Protein 1JC9 (pdb70)

Structure (mmCIF, N/CA/C/O backbone):
data_1JC9
#
_entry.id   1JC9
#
_cell.length_a   108.934
_cell.length_b   108.934
_cell.length_c   64.059
_cell.angle_alpha   90.00
_cell.angle_beta   90.00
_cell.angle_gamma   90.00
#
_symmetry.space_group_name_H-M   'I 4'
#
loop_
_entity.id
_entity.type
_entity.pdbx_description
1 polymer techylectin-5A
2 non-polymer 2-acetamido-2-deoxy-beta-D-glucopyranose
3 non-polymer 'CALCIUM ION'
4 water water
#
loop_
_atom_site.group_PDB
_atom_site.id
_atom_site.type_symbol
_atom_site.label_atom_id
_atom_site.label_alt_id
_atom_site.label_comp_id
_atom_site.label_asym_id
_atom_site.label_entity_id
_atom_site.label_seq_id
_atom_site.pdbx_PDB_ins_code
_atom_site.Cartn_x
_atom_site.Cartn_y
_atom_site.Cartn_z
_atom_site.occupancy
_atom_site.B_iso_or_equiv
_atom_site.auth_seq_id
_atom_site.auth_comp_id
_atom_site.auth_asym_id
_atom_site.auth_atom_id
_atom_site.pdbx_PDB_model_num
ATOM 1 N N . ASP A 1 45 ? -13.509 2.187 0.197 1.00 41.21 45 ASP A N 1
ATOM 2 C CA . ASP A 1 45 ? -13.081 1.299 1.268 1.00 39.07 45 ASP A CA 1
ATOM 3 C C . ASP A 1 45 ? -13.531 -0.147 1.007 1.00 34.71 45 ASP A C 1
ATOM 4 O O . ASP A 1 45 ? -12.712 -1.064 1.036 1.00 35.43 45 ASP A O 1
ATOM 9 N N . PRO A 1 46 ? -14.833 -0.373 0.747 1.00 30.59 46 PRO A N 1
ATOM 10 C CA . PRO A 1 46 ? -15.287 -1.749 0.489 1.00 26.55 46 PRO A CA 1
ATOM 11 C C . PRO A 1 46 ? -14.776 -2.278 -0.856 1.00 23.38 46 PRO A C 1
ATOM 12 O O . PRO A 1 46 ? -14.948 -1.628 -1.888 1.00 22.28 46 PRO A O 1
ATOM 16 N N . THR A 1 47 ? -14.153 -3.459 -0.836 1.00 21.30 47 THR A N 1
ATOM 17 C CA . THR A 1 47 ? -13.586 -4.066 -2.041 1.00 19.51 47 THR A CA 1
ATOM 18 C C . THR A 1 47 ? -14.530 -4.988 -2.814 1.00 20.41 47 THR A C 1
ATOM 19 O O . THR A 1 47 ? -14.234 -5.373 -3.953 1.00 19.81 47 THR A O 1
ATOM 23 N N . ASP A 1 48 ? -15.648 -5.352 -2.192 1.00 17.98 48 ASP A N 1
ATOM 24 C CA . ASP A 1 48 ? -16.641 -6.219 -2.823 1.00 18.79 48 ASP A CA 1
ATOM 25 C C . ASP A 1 48 ? -17.919 -6.219 -1.992 1.00 19.08 48 ASP A C 1
ATOM 26 O O . ASP A 1 48 ? -18.028 -5.486 -1.015 1.00 19.19 48 ASP A O 1
ATOM 31 N N . CYS A 1 49 ? -18.886 -7.048 -2.369 1.00 19.81 49 CYS A N 1
ATOM 32 C CA . CYS A 1 49 ? -20.142 -7.104 -1.636 1.00 19.32 49 CYS A CA 1
ATOM 33 C C . CYS A 1 49 ? -20.051 -7.702 -0.228 1.00 20.41 49 CYS A C 1
ATOM 34 O O . CYS A 1 49 ? -20.897 -7.412 0.616 1.00 21.31 49 CYS A O 1
ATOM 37 N N . ALA A 1 50 ? -19.053 -8.544 0.029 1.00 19.61 50 ALA A N 1
ATOM 38 C CA . ALA A 1 50 ? -18.901 -9.119 1.365 1.00 21.04 50 ALA A CA 1
ATOM 39 C C . ALA A 1 50 ? -18.547 -7.980 2.321 1.00 23.33 50 ALA A C 1
ATOM 40 O O . ALA A 1 50 ? -19.050 -7.924 3.445 1.00 23.77 50 ALA A O 1
ATOM 42 N N . ASP A 1 51 ? -17.677 -7.074 1.866 1.00 22.63 51 ASP A N 1
ATOM 43 C CA . ASP A 1 51 ? -17.280 -5.922 2.668 1.00 24.06 51 ASP A CA 1
ATOM 44 C C . ASP A 1 51 ? -18.493 -5.030 2.908 1.00 25.53 51 ASP A C 1
ATOM 45 O O . ASP A 1 51 ? -18.696 -4.521 4.013 1.00 25.83 51 ASP A O 1
ATOM 50 N N . ILE A 1 52 ? -19.291 -4.835 1.863 1.00 25.72 52 ILE A N 1
ATOM 51 C CA . ILE A 1 52 ? -20.492 -4.007 1.960 1.00 27.76 52 ILE A CA 1
ATOM 52 C C . ILE A 1 52 ? -21.414 -4.556 3.046 1.00 28.80 52 ILE A C 1
ATOM 53 O O . ILE A 1 52 ? -21.997 -3.796 3.822 1.00 28.08 52 ILE A O 1
ATOM 58 N N . LEU A 1 53 ? -21.538 -5.881 3.100 1.00 30.42 53 LEU A N 1
ATOM 59 C CA . LEU A 1 53 ? -22.395 -6.527 4.089 1.00 31.79 53 LE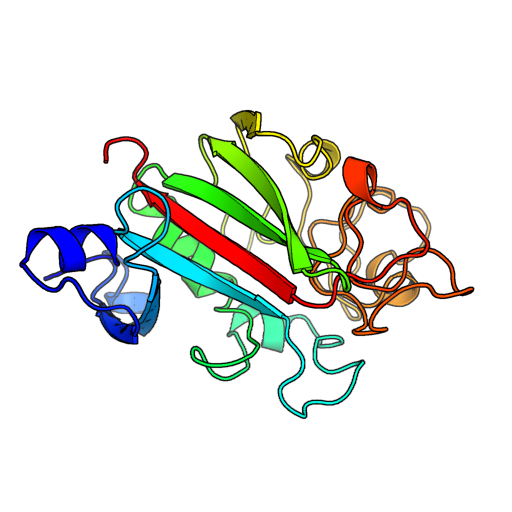U A CA 1
ATOM 60 C C . LEU A 1 53 ? -21.858 -6.300 5.494 1.00 32.93 53 LEU A C 1
ATOM 61 O O . LEU A 1 53 ? -22.613 -5.984 6.413 1.00 32.49 53 LEU A O 1
ATOM 66 N N . LEU A 1 54 ? -20.551 -6.469 5.659 1.00 33.42 54 LEU A N 1
ATOM 67 C CA . LEU A 1 54 ? -19.930 -6.285 6.960 1.00 35.63 54 LEU A CA 1
ATOM 68 C C . LEU A 1 54 ? -20.021 -4.840 7.443 1.00 36.86 54 LEU A C 1
ATOM 69 O O . LEU A 1 54 ? -19.869 -4.573 8.635 1.00 37.85 54 LEU A O 1
ATOM 74 N N . ASN A 1 55 ? -20.266 -3.909 6.525 1.00 37.09 55 ASN A N 1
ATOM 75 C CA . ASN A 1 55 ? -20.388 -2.504 6.898 1.00 38.27 55 ASN A CA 1
ATOM 76 C C . ASN A 1 55 ? -21.822 -2.153 7.278 1.00 38.80 55 ASN A C 1
ATOM 77 O O . ASN A 1 55 ? -22.147 -0.984 7.468 1.00 40.27 55 ASN A O 1
ATOM 82 N N . GLY A 1 56 ? -22.684 -3.160 7.365 1.00 39.07 56 GLY A N 1
ATOM 83 C CA . GLY A 1 56 ? -24.058 -2.905 7.759 1.00 39.15 56 GLY A CA 1
ATOM 84 C C . GLY A 1 56 ? -25.153 -2.877 6.710 1.00 39.59 56 GLY A C 1
ATOM 85 O O . GLY A 1 56 ? -26.329 -2.927 7.066 1.00 40.62 56 GLY A O 1
ATOM 86 N N . TYR A 1 57 ? -24.806 -2.793 5.431 1.00 39.63 57 TYR A N 1
ATOM 87 C CA . TYR A 1 57 ? -25.836 -2.763 4.394 1.00 39.68 57 TYR A CA 1
ATOM 88 C C . TYR A 1 57 ? -26.356 -4.168 4.130 1.00 39.13 57 TYR A C 1
ATOM 89 O O . TYR A 1 57 ? -25.626 -5.028 3.641 1.00 40.61 57 TYR A O 1
ATOM 98 N N . ARG A 1 58 ? -27.628 -4.387 4.453 1.00 38.94 58 ARG A N 1
ATOM 99 C CA . ARG A 1 58 ? -28.259 -5.696 4.311 1.00 37.82 58 ARG A CA 1
ATOM 100 C C . ARG A 1 58 ? -29.185 -5.885 3.113 1.00 35.80 58 ARG A C 1
ATOM 101 O O . ARG A 1 58 ? -29.660 -6.995 2.878 1.00 36.71 58 ARG A O 1
ATOM 109 N N . SER A 1 59 ? -29.458 -4.831 2.354 1.00 33.30 59 SER A N 1
ATOM 110 C CA . SER A 1 59 ? -30.357 -4.987 1.218 1.00 32.91 59 SER A CA 1
ATOM 111 C C . SER A 1 59 ? -29.653 -5.204 -0.117 1.00 32.16 59 SER A C 1
ATOM 112 O O . SER A 1 59 ? -28.600 -4.617 -0.396 1.00 30.80 59 SER A O 1
ATOM 115 N N . SER A 1 60 ? -30.245 -6.064 -0.938 1.00 29.26 60 SER A N 1
ATOM 116 C CA . SER A 1 60 ? -29.696 -6.370 -2.248 1.00 28.55 60 SER A CA 1
ATOM 117 C C . SER A 1 60 ? -29.845 -5.162 -3.158 1.00 27.86 60 SER A C 1
ATOM 118 O O . SER A 1 60 ? -30.777 -4.375 -3.005 1.00 27.80 60 SER A O 1
ATOM 121 N N . GLY A 1 61 ? -28.921 -5.014 -4.101 1.00 25.71 61 GLY A N 1
ATOM 122 C CA . GLY A 1 61 ? -28.990 -3.890 -5.016 1.00 24.69 61 GLY A CA 1
ATOM 123 C C . GLY A 1 61 ? -27.629 -3.438 -5.506 1.00 24.10 61 GLY A C 1
ATOM 124 O O . GLY A 1 61 ? -26.618 -4.093 -5.249 1.00 23.01 61 GLY A O 1
ATOM 125 N N . GLY A 1 62 ? -27.604 -2.311 -6.212 1.00 22.75 62 GLY A N 1
ATOM 126 C CA . GLY A 1 62 ? -26.355 -1.793 -6.733 1.00 22.78 62 GLY A CA 1
ATOM 127 C C . GLY A 1 62 ? -25.578 -0.985 -5.717 1.00 22.70 62 GLY A C 1
ATOM 128 O O . GLY A 1 62 ? -26.144 -0.156 -5.000 1.00 23.08 62 GLY A O 1
ATOM 129 N N . TYR A 1 63 ? -24.274 -1.236 -5.650 1.00 22.02 63 TYR A N 1
ATOM 130 C CA . TYR A 1 63 ? -23.383 -0.534 -4.731 1.00 20.75 63 TYR A CA 1
ATOM 131 C C . TYR A 1 63 ? -22.090 -0.223 -5.460 1.00 21.83 63 TYR A C 1
ATOM 132 O O . TYR A 1 63 ? -21.703 -0.938 -6.388 1.00 21.06 63 TYR A O 1
ATOM 141 N N . ARG A 1 64 ? -21.418 0.837 -5.029 1.00 20.95 64 ARG A N 1
ATOM 142 C CA . ARG A 1 64 ? -20.149 1.225 -5.621 1.00 19.27 64 ARG A CA 1
ATOM 143 C C . ARG A 1 64 ? -19.068 0.581 -4.762 1.00 19.14 64 ARG A C 1
ATOM 144 O O . ARG A 1 64 ? -19.115 0.655 -3.534 1.00 17.50 64 ARG A O 1
ATOM 152 N N . ILE A 1 65 ? -18.108 -0.075 -5.399 1.00 18.55 65 ILE A N 1
ATOM 153 C CA . ILE A 1 65 ? -17.034 -0.711 -4.652 1.00 19.11 65 ILE A CA 1
ATOM 154 C C . ILE A 1 65 ? -15.669 -0.232 -5.130 1.00 19.51 65 ILE A C 1
ATOM 155 O O . ILE A 1 65 ? -15.535 0.296 -6.235 1.00 19.59 65 ILE A O 1
ATOM 160 N N . TRP A 1 66 ? -14.666 -0.423 -4.279 1.00 20.13 66 TRP A N 1
ATOM 161 C CA . TRP A 1 66 ? -13.291 -0.043 -4.575 1.00 21.59 66 TRP A CA 1
ATOM 162 C C . TRP A 1 66 ? -12.417 -1.294 -4.621 1.00 21.64 66 TRP A C 1
ATOM 163 O O . TRP A 1 66 ? -11.805 -1.667 -3.619 1.00 23.57 66 TRP A O 1
ATOM 174 N N . PRO A 1 67 ? -12.359 -1.978 -5.770 1.00 20.77 67 PRO A N 1
ATOM 175 C CA . PRO A 1 67 ? -11.500 -3.163 -5.766 1.00 21.44 67 PRO A CA 1
ATOM 176 C C . PRO A 1 67 ? -10.057 -2.719 -5.514 1.00 22.97 67 PRO A C 1
ATOM 177 O O . PRO A 1 67 ? -9.711 -1.555 -5.746 1.00 21.47 67 PRO A O 1
ATOM 181 N N . LYS A 1 68 ? -9.216 -3.628 -5.031 1.00 23.25 68 LYS A N 1
ATOM 182 C CA . LYS A 1 68 ? -7.836 -3.260 -4.762 1.00 25.23 68 LYS A CA 1
ATOM 183 C C . LYS A 1 68 ? -7.125 -2.740 -6.003 1.00 25.07 68 LYS A C 1
ATOM 184 O O . LYS A 1 68 ? -6.184 -1.960 -5.894 1.00 25.37 68 LYS A O 1
ATOM 190 N N . SER A 1 69 ? -7.584 -3.158 -7.179 1.00 24.41 69 SER A N 1
ATOM 191 C CA . SER A 1 69 ? -6.989 -2.712 -8.439 1.00 25.97 69 SER A CA 1
ATOM 192 C C . SER A 1 69 ? -7.743 -1.525 -9.036 1.00 24.67 69 SER A C 1
ATOM 193 O O . SER A 1 69 ? -7.711 -1.324 -10.252 1.00 23.64 69 SER A O 1
ATOM 196 N N . TRP A 1 70 ? -8.416 -0.738 -8.201 1.00 24.92 70 TRP A N 1
ATOM 197 C CA . TRP A 1 70 ? -9.182 0.396 -8.716 1.00 26.75 70 TRP A CA 1
ATOM 198 C C . TRP A 1 70 ? -8.352 1.366 -9.554 1.00 28.74 70 TRP A C 1
ATOM 199 O O . TRP A 1 70 ? -8.880 2.014 -10.455 1.00 28.90 70 TRP A O 1
ATOM 210 N N . MET A 1 71 ? -7.058 1.468 -9.271 1.00 29.32 71 MET A N 1
ATOM 211 C CA . MET A 1 71 ? -6.217 2.379 -10.034 1.00 31.81 71 MET A CA 1
ATOM 212 C C . MET A 1 71 ? -6.242 2.087 -11.527 1.00 31.37 71 MET A C 1
ATOM 213 O O . MET A 1 71 ? -6.043 2.988 -12.337 1.00 33.11 71 MET A O 1
ATOM 218 N N . THR A 1 72 ? -6.500 0.836 -11.897 1.00 30.76 72 THR A N 1
ATOM 219 C CA . THR A 1 72 ? -6.554 0.483 -13.308 1.00 30.41 72 THR A CA 1
ATOM 220 C C . THR A 1 72 ? -7.983 0.332 -13.827 1.00 29.48 72 THR A C 1
ATOM 221 O O . THR A 1 72 ? -8.360 1.013 -14.784 1.00 31.25 72 THR A O 1
ATOM 225 N N . VAL A 1 73 ? -8.784 -0.540 -13.211 1.00 26.87 73 VAL A N 1
ATOM 226 C CA . VAL A 1 73 ? -10.162 -0.720 -13.668 1.00 25.19 73 VAL A CA 1
ATOM 227 C C . VAL A 1 73 ? -11.112 0.348 -13.136 1.00 24.17 73 VAL A C 1
ATOM 228 O O . VAL A 1 73 ? -12.188 0.549 -13.693 1.00 24.75 73 VAL A O 1
ATOM 232 N N . GLY A 1 74 ? -10.713 1.027 -12.063 1.00 23.48 74 GLY A N 1
ATOM 233 C CA . GLY A 1 74 ? -11.548 2.062 -11.474 1.00 20.69 74 GLY A CA 1
ATOM 234 C C . GLY A 1 74 ? -12.547 1.491 -10.486 1.00 21.59 74 GLY A C 1
ATOM 235 O O . GLY A 1 74 ? -12.577 0.280 -10.247 1.00 21.01 74 GLY A O 1
ATOM 236 N N . THR A 1 75 ? -13.358 2.354 -9.886 1.00 19.28 75 THR A N 1
ATOM 237 C CA . THR A 1 75 ? -14.369 1.878 -8.957 1.00 20.44 75 THR A CA 1
ATOM 238 C C . THR A 1 75 ? -15.476 1.324 -9.844 1.00 20.53 75 THR A C 1
ATOM 239 O O . THR A 1 75 ? -15.566 1.676 -11.022 1.00 21.16 75 THR A O 1
ATOM 243 N N . LEU A 1 76 ? -16.318 0.463 -9.294 1.00 20.85 76 LEU A N 1
ATOM 244 C CA . LEU A 1 76 ? -17.369 -0.151 -10.094 1.00 22.33 76 LEU A CA 1
ATOM 245 C C . LEU A 1 76 ? -18.680 -0.228 -9.354 1.00 22.10 76 LEU A C 1
ATOM 246 O O . LEU A 1 76 ? -18.704 -0.302 -8.123 1.00 19.38 76 LEU A O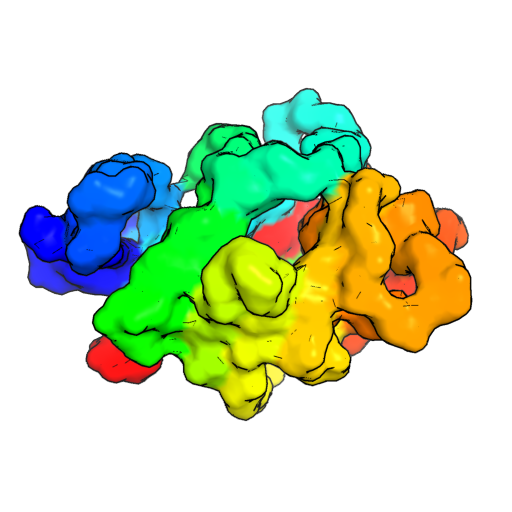 1
ATOM 251 N N . ASN A 1 77 ? -19.766 -0.229 -10.120 1.00 21.94 77 ASN A N 1
ATOM 252 C CA . ASN A 1 77 ? -21.092 -0.405 -9.556 1.00 23.24 77 ASN A CA 1
ATOM 253 C C . ASN A 1 77 ? -21.371 -1.881 -9.789 1.00 22.52 77 ASN A C 1
ATOM 254 O O . ASN A 1 77 ? -21.350 -2.353 -10.928 1.00 23.37 77 ASN A O 1
ATOM 259 N N . VAL A 1 78 ? -21.608 -2.620 -8.716 1.00 21.20 78 VAL A N 1
ATOM 260 C CA . VAL A 1 78 ? -21.890 -4.037 -8.846 1.00 20.46 78 VAL A CA 1
ATOM 261 C C . VAL A 1 78 ? -23.205 -4.362 -8.162 1.00 21.79 78 VAL A C 1
ATOM 262 O O . VAL A 1 78 ? -23.678 -3.606 -7.309 1.00 21.17 78 VAL A O 1
ATOM 266 N N . TYR A 1 79 ? -23.806 -5.481 -8.542 1.00 21.27 79 TYR A N 1
ATOM 267 C CA . TYR A 1 79 ? -25.041 -5.881 -7.903 1.00 20.63 79 TYR A CA 1
ATOM 268 C C . TYR A 1 79 ? -24.692 -6.847 -6.789 1.00 19.78 79 TYR A C 1
ATOM 269 O O . TYR A 1 79 ? -23.988 -7.837 -7.001 1.00 19.19 79 TYR A O 1
ATOM 278 N N . CYS A 1 80 ? -25.177 -6.543 -5.593 1.00 18.93 80 CYS A N 1
ATOM 279 C CA . CYS A 1 80 ? -24.923 -7.380 -4.436 1.00 19.01 80 CYS A CA 1
ATOM 280 C C . CYS A 1 80 ? -26.159 -8.188 -4.052 1.00 19.48 80 CYS A C 1
ATOM 281 O O . CYS A 1 80 ? -27.232 -7.631 -3.836 1.00 19.74 80 CYS A O 1
ATOM 284 N N . ASP A 1 81 ? -26.003 -9.504 -3.990 1.00 19.42 81 ASP A N 1
ATOM 285 C CA . ASP A 1 81 ? -27.086 -10.385 -3.576 1.00 20.42 81 ASP A CA 1
ATOM 286 C C . ASP A 1 81 ? -26.839 -10.559 -2.079 1.00 21.03 81 ASP A C 1
ATOM 287 O O . ASP A 1 81 ? -25.892 -11.238 -1.678 1.00 20.07 81 ASP A O 1
ATOM 292 N N . MET A 1 82 ? -27.673 -9.929 -1.256 1.00 22.19 82 MET A N 1
ATOM 293 C CA . MET A 1 82 ? -27.512 -10.010 0.192 1.00 24.07 82 MET A CA 1
ATOM 294 C C . MET A 1 82 ? -28.471 -11.001 0.842 1.00 25.79 82 MET A C 1
ATOM 295 O O . MET A 1 82 ? -28.574 -11.055 2.067 1.00 26.10 82 MET A O 1
ATOM 300 N N . GLU A 1 83 ? -29.154 -11.798 0.030 1.00 26.58 83 GLU A N 1
ATOM 301 C CA . GLU A 1 83 ? -30.121 -12.747 0.564 1.00 28.79 83 GLU A CA 1
ATOM 302 C C . GLU A 1 83 ? -29.701 -14.213 0.542 1.00 28.26 83 GLU A C 1
ATOM 303 O O . GLU A 1 83 ? -29.877 -14.927 1.525 1.00 29.27 83 GLU A O 1
ATOM 309 N N . THR A 1 84 ? -29.137 -14.662 -0.568 1.00 27.14 84 THR A N 1
ATOM 310 C CA . THR A 1 84 ? -28.730 -16.055 -0.691 1.00 25.28 84 THR A CA 1
ATOM 311 C C . THR A 1 84 ? -27.693 -16.509 0.332 1.00 25.97 84 THR A C 1
ATOM 312 O O . THR A 1 84 ? -26.610 -15.935 0.435 1.00 26.33 84 THR A O 1
ATOM 316 N N . ASP A 1 85 ? -28.042 -17.543 1.090 1.00 24.18 85 ASP A N 1
ATOM 317 C CA . ASP A 1 85 ? -27.154 -18.129 2.088 1.00 24.39 85 ASP A CA 1
ATOM 318 C C . ASP A 1 85 ? -26.290 -17.135 2.873 1.00 24.87 85 ASP A C 1
ATOM 319 O O . ASP A 1 85 ? -25.073 -17.282 2.964 1.00 24.11 85 ASP A O 1
ATOM 324 N N . GLY A 1 86 ? -26.925 -16.118 3.441 1.00 25.88 86 GLY A N 1
ATOM 325 C CA . GLY A 1 86 ? -26.184 -15.152 4.233 1.00 26.91 86 GLY A CA 1
ATOM 326 C C . GLY A 1 86 ? -25.815 -13.857 3.538 1.00 27.42 86 GLY A C 1
ATOM 327 O O . GLY A 1 86 ? -25.465 -12.884 4.200 1.00 28.91 86 GLY A O 1
ATOM 328 N N . GLY A 1 87 ? -25.875 -13.844 2.210 1.00 25.97 87 GLY A N 1
ATOM 329 C CA . GLY A 1 87 ? -25.549 -12.639 1.469 1.00 24.91 87 GLY A CA 1
ATOM 330 C C . GLY A 1 87 ? -24.063 -12.401 1.270 1.00 23.54 87 GLY A C 1
ATOM 331 O O . GLY A 1 87 ? -23.235 -13.281 1.514 1.00 22.19 87 GLY A O 1
ATOM 332 N N . GLY A 1 88 ? -23.731 -11.200 0.807 1.00 23.79 88 GLY A N 1
ATOM 333 C CA . GLY A 1 88 ? -22.341 -10.848 0.580 1.00 22.12 88 GLY A CA 1
ATOM 334 C C . GLY A 1 88 ? -21.821 -11.298 -0.770 1.00 21.70 88 GLY A C 1
ATOM 335 O O . GLY A 1 88 ? -20.609 -11.275 -1.007 1.00 20.49 88 GLY A O 1
ATOM 336 N N . TRP A 1 89 ? -22.729 -11.698 -1.659 1.00 19.47 89 TRP A N 1
ATOM 337 C CA . TRP A 1 89 ? -22.343 -12.165 -2.990 1.00 17.86 89 TRP A CA 1
ATOM 338 C C . TRP A 1 89 ? -22.265 -11.038 -4.007 1.00 17.21 89 TRP A C 1
ATOM 339 O O . TRP A 1 89 ? -23.164 -10.199 -4.086 1.00 18.74 89 TRP A O 1
ATOM 350 N N . THR A 1 90 ? -21.188 -11.015 -4.785 1.00 17.58 90 THR A N 1
ATOM 351 C CA . THR A 1 90 ? -21.037 -10.005 -5.826 1.00 16.86 90 THR A CA 1
ATOM 352 C C . THR A 1 90 ? -21.454 -10.724 -7.099 1.00 16.70 90 THR A C 1
ATOM 353 O O . THR A 1 90 ? -20.838 -11.715 -7.485 1.00 17.42 90 THR A O 1
ATOM 357 N N . VAL A 1 91 ? -22.509 -10.243 -7.743 1.00 16.77 91 VAL A N 1
ATOM 358 C CA . VAL A 1 91 ? -22.996 -10.892 -8.952 1.00 18.22 91 VAL A CA 1
ATOM 359 C C . VAL A 1 91 ? -22.168 -10.469 -10.156 1.00 17.59 91 VAL A C 1
ATOM 360 O O . VAL A 1 91 ? -21.926 -9.279 -10.358 1.00 17.49 91 VAL A O 1
ATOM 364 N N . ILE A 1 92 ? -21.726 -11.444 -10.950 1.00 16.64 92 ILE A N 1
ATOM 365 C CA . ILE A 1 92 ? -20.917 -11.139 -12.122 1.00 16.92 92 ILE A CA 1
ATOM 366 C C . ILE A 1 92 ? -21.614 -11.453 -13.441 1.00 17.06 92 ILE A C 1
ATOM 367 O O . ILE A 1 92 ? -21.120 -11.078 -14.503 1.00 16.60 92 ILE A O 1
ATOM 372 N N . GLN A 1 93 ? -22.756 -12.135 -13.378 1.00 16.47 93 GLN A N 1
ATOM 373 C CA . GLN A 1 93 ? -23.513 -12.479 -14.584 1.00 17.29 93 GLN A CA 1
ATOM 374 C C . GLN A 1 93 ? -24.954 -12.823 -14.239 1.00 17.66 93 GLN A C 1
ATOM 375 O O . GLN A 1 93 ? -25.227 -13.372 -13.173 1.00 17.80 93 GLN A O 1
ATOM 381 N N . ARG A 1 94 ? -25.874 -12.488 -15.139 1.00 18.04 94 ARG A N 1
ATOM 382 C CA . ARG A 1 94 ? -27.284 -12.807 -14.947 1.00 19.44 94 ARG A CA 1
ATOM 383 C C . ARG A 1 94 ? -28.022 -12.897 -16.277 1.00 19.69 94 ARG A C 1
ATOM 384 O O . ARG A 1 94 ? -27.781 -12.106 -17.185 1.00 19.18 94 ARG A O 1
ATOM 392 N N . ARG A 1 95 ? -28.913 -13.881 -16.380 1.00 20.97 95 ARG A N 1
ATOM 393 C CA . ARG A 1 95 ? -29.745 -14.079 -17.563 1.00 21.98 95 ARG A CA 1
ATOM 394 C C . ARG A 1 95 ? -31.185 -14.107 -17.054 1.00 22.29 95 ARG A C 1
ATOM 395 O O . ARG A 1 95 ? -31.467 -14.669 -15.995 1.00 21.77 95 ARG A O 1
ATOM 403 N N . GLY A 1 96 ? -32.085 -13.484 -17.801 1.00 25.35 96 GLY A N 1
ATOM 404 C CA . GLY A 1 96 ? -33.484 -13.454 -17.418 1.00 28.32 96 GLY A CA 1
ATOM 405 C C . GLY A 1 96 ? -34.285 -12.922 -18.585 1.00 30.08 96 GLY A C 1
ATOM 406 O O . GLY A 1 96 ? -33.709 -12.575 -19.614 1.00 30.68 96 GLY A O 1
ATOM 407 N N . ASN A 1 97 ? -35.604 -12.866 -18.447 1.00 33.13 97 ASN A N 1
ATOM 408 C CA . ASN A 1 97 ? -36.446 -12.349 -19.520 1.00 35.27 97 ASN A CA 1
ATOM 409 C C . ASN A 1 97 ? -36.657 -10.865 -19.238 1.00 34.85 97 ASN A C 1
ATOM 410 O O . ASN A 1 97 ? -37.644 -10.484 -18.614 1.00 35.36 97 ASN A O 1
ATOM 415 N N . TYR A 1 98 ? -35.728 -10.032 -19.699 1.00 34.91 98 TYR A N 1
ATOM 416 C CA . TYR A 1 98 ? -35.803 -8.597 -19.450 1.00 34.25 98 TYR A CA 1
ATOM 417 C C . TYR A 1 98 ? -36.074 -7.736 -20.675 1.00 34.75 98 TYR A C 1
ATOM 418 O O . TYR A 1 98 ? -35.996 -6.513 -20.598 1.00 36.92 98 TYR A O 1
ATOM 427 N N . GLY A 1 99 ? -36.380 -8.362 -21.805 1.00 35.08 99 GLY A N 1
ATOM 428 C CA . GLY A 1 99 ? -36.671 -7.589 -22.998 1.00 35.01 99 GLY A CA 1
ATOM 429 C C . GLY A 1 99 ? -35.584 -7.528 -24.053 1.00 36.18 99 GLY A C 1
ATOM 430 O O . GLY A 1 99 ? -35.821 -7.026 -25.151 1.00 37.74 99 GLY A O 1
ATOM 431 N N . ASN A 1 100 ? -34.390 -8.021 -23.741 1.00 35.28 100 ASN A N 1
ATOM 432 C CA . ASN A 1 100 ? -33.310 -7.997 -24.721 1.00 34.16 100 ASN A CA 1
ATOM 433 C C . ASN A 1 100 ? -33.468 -9.157 -25.699 1.00 33.19 100 ASN A C 1
ATOM 434 O O . ASN A 1 100 ? -34.113 -10.155 -25.387 1.00 32.51 100 ASN A O 1
ATOM 439 N N . PRO A 1 101 ? -32.894 -9.032 -26.906 1.00 33.21 101 PRO A N 1
ATOM 440 C CA . PRO A 1 101 ? -32.974 -10.080 -27.930 1.00 31.97 101 PRO A CA 1
ATOM 441 C C . PRO A 1 101 ? -32.387 -11.395 -27.414 1.00 32.04 101 PRO A C 1
ATOM 442 O O . PRO A 1 101 ? -31.511 -11.389 -26.548 1.00 31.45 101 PRO A O 1
ATOM 446 N N . SER A 1 102 ? -32.858 -12.514 -27.957 1.00 31.07 102 SER A N 1
ATOM 447 C CA . SER A 1 102 ? -32.376 -13.826 -27.539 1.00 30.99 102 SER A CA 1
ATOM 448 C C . SER A 1 102 ? -30.889 -14.022 -27.829 1.00 28.91 102 SER A C 1
ATOM 449 O O . SER A 1 102 ? -30.248 -14.891 -27.238 1.00 27.87 102 SER A O 1
ATOM 452 N N . ASP A 1 103 ? -30.347 -13.216 -28.739 1.00 28.16 103 ASP A N 1
ATOM 453 C CA . ASP A 1 103 ? -28.936 -13.305 -29.108 1.00 28.28 103 ASP A CA 1
ATOM 454 C C . ASP A 1 103 ? -28.136 -12.128 -28.541 1.00 27.03 103 ASP A C 1
ATOM 455 O O . ASP A 1 103 ? -27.099 -11.744 -29.080 1.00 26.07 103 ASP A O 1
ATOM 460 N N . TYR A 1 104 ? -28.624 -11.576 -27.436 1.00 26.29 104 TYR A N 1
ATOM 461 C CA . TYR A 1 104 ? -27.989 -10.444 -26.773 1.00 26.23 104 TYR A CA 1
ATOM 462 C C . TYR A 1 104 ? -26.558 -10.720 -26.295 1.00 26.09 104 TYR A C 1
ATOM 463 O O . TYR A 1 104 ? -25.715 -9.817 -26.284 1.00 24.60 104 TYR A O 1
ATOM 472 N N . PHE A 1 105 ? -26.284 -11.961 -25.900 1.00 24.54 105 PHE A N 1
ATOM 473 C CA . PHE A 1 105 ? -24.953 -12.325 -25.421 1.00 24.13 105 PHE A CA 1
ATOM 474 C C . PHE A 1 105 ? -24.029 -12.834 -26.520 1.00 24.76 105 PHE A C 1
ATOM 475 O O . PHE A 1 105 ? -22.917 -13.294 -26.250 1.00 24.29 105 PHE A O 1
ATOM 483 N N . TYR A 1 106 ? -24.496 -12.744 -27.761 1.00 25.49 106 TYR A N 1
ATOM 484 C CA . TYR A 1 106 ? -23.720 -13.170 -28.917 1.00 25.91 106 TYR A CA 1
ATOM 485 C C . TYR A 1 106 ? -22.854 -11.973 -29.312 1.00 25.68 106 TYR A C 1
ATOM 486 O O . TYR A 1 106 ? -23.099 -11.334 -30.333 1.00 27.01 106 TYR A O 1
ATOM 495 N N . LYS A 1 107 ? -21.848 -11.666 -28.495 1.00 25.35 107 LYS A N 1
ATOM 496 C CA . LYS A 1 107 ? -20.980 -10.519 -28.751 1.00 23.56 107 LYS A CA 1
ATOM 497 C C . LYS A 1 107 ? -19.508 -10.887 -28.869 1.00 22.85 107 LYS A C 1
ATOM 498 O O . LYS A 1 107 ? -19.089 -11.945 -28.416 1.00 23.35 107 LYS A O 1
ATOM 504 N N . PRO A 1 108 ? -18.698 -10.000 -29.471 1.00 23.39 108 PRO A N 1
ATOM 505 C CA . PRO A 1 108 ? -17.260 -10.217 -29.657 1.00 23.70 108 PRO A CA 1
ATOM 506 C C . PRO A 1 108 ? -16.396 -9.996 -28.416 1.00 23.07 108 PRO A C 1
ATOM 507 O O . PRO A 1 108 ? -16.870 -9.526 -27.382 1.00 22.17 108 PRO A O 1
ATOM 511 N N . TRP A 1 109 ? -15.117 -10.337 -28.555 1.00 23.09 109 TRP A N 1
ATOM 512 C CA . TRP A 1 109 ? -14.118 -10.225 -27.496 1.00 23.15 109 TRP A CA 1
ATOM 513 C C . TRP A 1 109 ? -14.116 -8.896 -26.748 1.00 23.24 109 TRP A C 1
ATOM 514 O O . TRP A 1 109 ? -14.075 -8.871 -25.514 1.00 22.74 109 TRP A O 1
ATOM 525 N N . LYS A 1 110 ? -14.156 -7.791 -27.485 1.00 23.42 110 LYS A N 1
ATOM 526 C CA . LYS A 1 110 ? -14.141 -6.476 -26.853 1.00 24.35 110 LYS A CA 1
ATOM 527 C C . LYS A 1 110 ? -15.277 -6.283 -25.848 1.00 23.88 110 LYS A C 1
ATOM 528 O O . LYS A 1 110 ? -15.074 -5.726 -24.767 1.00 23.76 110 LYS A O 1
ATOM 534 N N . ASN A 1 111 ? -16.473 -6.735 -26.204 1.00 22.61 111 ASN A N 1
ATOM 535 C CA . ASN A 1 111 ? -17.624 -6.593 -25.320 1.00 22.37 111 ASN A CA 1
ATOM 536 C C . ASN A 1 111 ? -17.481 -7.440 -24.061 1.00 20.84 111 ASN A C 1
ATOM 537 O O . ASN A 1 111 ? -17.826 -6.999 -22.962 1.00 20.81 111 ASN A O 1
ATOM 542 N N . TYR A 1 112 ? -16.972 -8.657 -24.218 1.00 18.97 112 TYR A N 1
ATOM 543 C CA . TYR A 1 112 ? -16.785 -9.532 -23.072 1.00 18.57 112 TYR A CA 1
ATOM 544 C C . TYR A 1 112 ? -15.646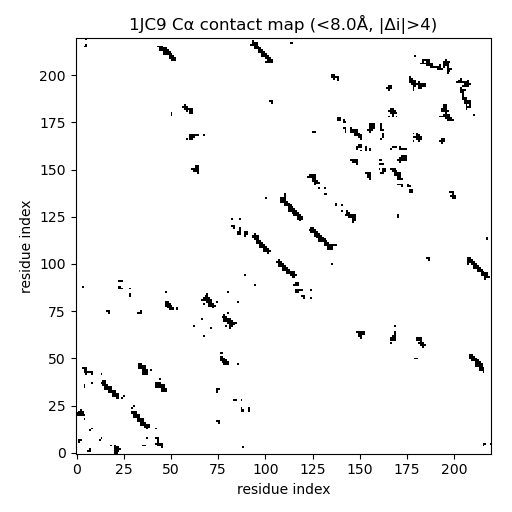 -9.042 -22.192 1.00 17.93 112 TYR A C 1
ATOM 545 O O . TYR A 1 112 ? -15.633 -9.278 -20.983 1.00 19.37 112 TYR A O 1
ATOM 554 N N . LYS A 1 113 ? -14.695 -8.348 -22.804 1.00 18.64 113 LYS A N 1
ATOM 555 C CA . LYS A 1 113 ? -13.554 -7.800 -22.082 1.00 18.36 113 LYS A CA 1
ATOM 556 C C . LYS A 1 113 ? -13.993 -6.641 -21.184 1.00 19.37 113 LYS A C 1
ATOM 557 O O . LYS A 1 113 ? -13.614 -6.571 -20.010 1.00 19.21 113 LYS A O 1
ATOM 563 N N . LEU A 1 114 ? -14.805 -5.743 -21.738 1.00 19.51 114 LEU A N 1
ATOM 564 C CA . LEU A 1 114 ? -15.274 -4.571 -21.005 1.00 20.04 114 LEU A CA 1
ATOM 565 C C . LEU A 1 114 ? -16.574 -4.763 -20.224 1.00 21.07 114 LEU A C 1
ATOM 566 O O . LEU A 1 114 ? -16.837 -4.029 -19.267 1.00 21.12 114 LEU A O 1
ATOM 571 N N . GLY A 1 115 ? -17.385 -5.737 -20.629 1.00 19.63 115 GLY A N 1
ATOM 572 C CA . GLY A 1 115 ? -18.645 -5.970 -19.949 1.00 19.66 115 GLY A CA 1
ATOM 573 C C . GLY A 1 115 ? -19.779 -5.274 -20.678 1.00 20.03 115 GLY A C 1
ATOM 574 O O . GLY A 1 115 ? -19.552 -4.325 -21.430 1.00 19.87 115 GLY A O 1
ATOM 575 N N . PHE A 1 116 ? -21.000 -5.748 -20.471 1.00 19.63 116 PHE A N 1
ATOM 576 C CA . PHE A 1 116 ? -22.158 -5.153 -21.121 1.00 20.46 116 PHE A CA 1
ATOM 577 C C . PHE A 1 116 ? -23.434 -5.502 -20.363 1.00 21.02 116 PHE A C 1
ATOM 578 O O . PHE A 1 116 ? -23.461 -6.464 -19.593 1.00 18.92 116 PHE A O 1
ATOM 586 N N . GLY A 1 117 ? -24.480 -4.704 -20.570 1.00 20.53 117 GLY A N 1
ATOM 587 C CA . GLY A 1 117 ? -25.745 -4.946 -19.902 1.00 22.78 117 GLY A CA 1
ATOM 588 C C . GLY A 1 117 ? -25.926 -4.120 -18.642 1.00 25.43 117 GLY A C 1
ATOM 589 O O . GLY A 1 117 ? -25.011 -3.416 -18.211 1.00 27.54 117 GLY A O 1
ATOM 590 N N . ASN A 1 118 ? -27.115 -4.212 -18.053 1.00 25.48 118 ASN A N 1
ATOM 591 C CA . ASN A 1 118 ? -27.459 -3.484 -16.833 1.00 26.63 118 ASN A CA 1
ATOM 592 C C . ASN A 1 118 ? -27.355 -4.429 -15.637 1.00 25.22 118 ASN A C 1
ATOM 593 O O . ASN A 1 118 ? -27.989 -5.486 -15.621 1.00 24.41 118 ASN A O 1
ATOM 598 N N . ILE A 1 119 ? -26.572 -4.047 -14.632 1.00 24.21 119 ILE A N 1
ATOM 599 C CA . ILE A 1 119 ? -26.380 -4.898 -13.457 1.00 24.06 119 ILE A CA 1
ATOM 600 C C . ILE A 1 119 ? -27.657 -5.285 -12.708 1.00 25.34 119 ILE A C 1
ATOM 601 O O . ILE A 1 119 ? -27.628 -6.163 -11.846 1.00 24.44 119 ILE A O 1
ATOM 606 N N . GLU A 1 120 ? -28.775 -4.642 -13.027 1.00 25.82 120 GLU A N 1
ATOM 607 C CA . GLU A 1 120 ? -30.035 -4.975 -12.367 1.00 28.84 120 GLU A CA 1
ATOM 608 C C . GLU A 1 120 ? -30.883 -5.907 -13.232 1.00 27.50 120 GLU A C 1
ATOM 609 O O . GLU A 1 120 ? -31.923 -6.400 -12.797 1.00 27.30 120 GLU A O 1
ATOM 615 N N . LYS A 1 121 ? -30.429 -6.144 -14.457 1.00 26.16 121 LYS A N 1
ATOM 616 C CA . LYS A 1 121 ? -31.122 -7.028 -15.387 1.00 26.43 121 LYS A CA 1
ATOM 617 C C . LYS A 1 121 ? -30.128 -8.075 -15.868 1.00 25.12 121 LYS A C 1
ATOM 618 O O . LYS A 1 121 ? -29.397 -8.636 -15.051 1.00 23.90 121 LYS A O 1
ATOM 624 N N . ASP A 1 122 ? -30.089 -8.352 -17.169 1.00 23.53 122 ASP A N 1
ATOM 625 C CA . ASP A 1 122 ? -29.137 -9.339 -17.677 1.00 22.61 122 ASP A CA 1
ATOM 626 C C . ASP A 1 122 ? -27.837 -8.654 -18.093 1.00 22.09 122 ASP A C 1
ATOM 627 O O . ASP A 1 122 ? -27.855 -7.611 -18.748 1.00 21.57 122 ASP A O 1
ATOM 632 N N . PHE A 1 123 ? -26.704 -9.234 -17.698 1.00 20.07 123 PHE A N 1
ATOM 633 C CA . PHE A 1 123 ? -25.413 -8.625 -18.004 1.00 18.93 123 PHE A CA 1
ATOM 634 C C . PHE A 1 123 ? -24.232 -9.571 -17.804 1.00 18.04 123 PHE A C 1
ATOM 635 O O . PHE A 1 123 ? -24.383 -10.686 -17.309 1.00 18.76 123 PHE A O 1
ATOM 643 N N . TRP A 1 124 ? -23.058 -9.084 -18.201 1.00 17.80 124 TRP A N 1
ATOM 644 C CA .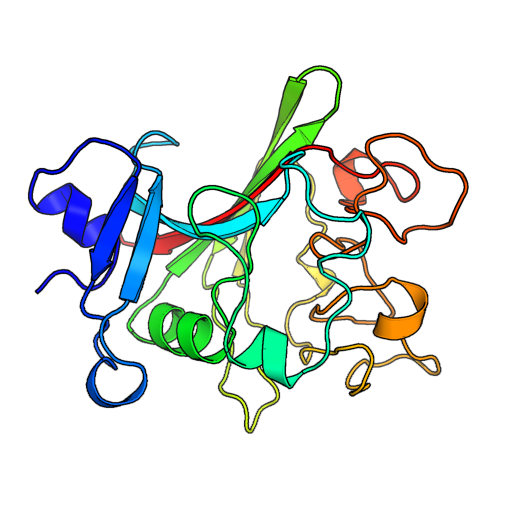 TRP A 1 124 ? -21.785 -9.775 -18.041 1.00 18.23 124 TRP A CA 1
ATOM 645 C C . TRP A 1 124 ? -20.904 -8.656 -17.503 1.00 18.93 124 TRP A C 1
ATOM 646 O O . TRP A 1 124 ? -20.722 -7.640 -18.169 1.00 19.11 124 TRP A O 1
ATOM 657 N N . LEU A 1 125 ? -20.371 -8.832 -16.298 1.00 18.90 125 LEU A N 1
ATOM 658 C CA . LEU A 1 125 ? -19.565 -7.792 -15.670 1.00 18.68 125 LEU A CA 1
ATOM 659 C C . LEU A 1 125 ? -18.353 -7.310 -16.462 1.00 17.74 125 LEU A C 1
ATOM 660 O O . LEU A 1 125 ? -18.035 -6.125 -16.437 1.00 19.60 125 LEU A O 1
ATOM 665 N N . GLY A 1 126 ? -17.673 -8.217 -17.157 1.00 18.38 126 GLY A N 1
ATOM 666 C CA . GLY A 1 126 ? -16.487 -7.832 -17.914 1.00 16.91 126 GLY A CA 1
ATOM 667 C C . GLY A 1 126 ? -15.297 -8.635 -17.425 1.00 16.16 126 GLY A C 1
ATOM 668 O O . GLY A 1 126 ? -15.045 -8.695 -16.222 1.00 16.51 126 GLY A O 1
ATOM 669 N N . ASN A 1 127 ? -14.555 -9.249 -18.340 1.00 15.57 127 ASN A N 1
ATOM 670 C CA . ASN A 1 127 ? -13.422 -10.074 -17.938 1.00 17.03 127 ASN A CA 1
ATOM 671 C C . ASN A 1 127 ? -12.306 -9.333 -17.204 1.00 18.02 127 ASN A C 1
ATOM 672 O O . ASN A 1 127 ? -11.719 -9.883 -16.268 1.00 17.72 127 ASN A O 1
ATOM 677 N N . ASP A 1 128 ? -12.007 -8.097 -17.597 1.00 18.01 128 ASP A N 1
ATOM 678 C CA . ASP A 1 128 ? -10.960 -7.356 -16.892 1.00 20.52 128 ASP A CA 1
ATOM 679 C C . ASP A 1 128 ? -11.407 -7.104 -15.455 1.00 19.83 128 ASP A C 1
ATOM 680 O O . ASP A 1 128 ? -10.596 -7.115 -14.532 1.00 19.16 128 ASP A O 1
ATOM 685 N N . ARG A 1 129 ? -12.704 -6.882 -15.265 1.00 20.42 129 ARG A N 1
ATOM 686 C CA . ARG A 1 129 ? -13.230 -6.642 -13.924 1.00 19.97 129 ARG A CA 1
ATOM 687 C C . ARG A 1 129 ? -13.276 -7.931 -13.119 1.00 18.20 129 ARG A C 1
ATOM 688 O O . ARG A 1 129 ? -13.008 -7.933 -11.920 1.00 19.79 129 ARG A O 1
ATOM 696 N N . ILE A 1 130 ? -13.616 -9.032 -13.780 1.00 18.88 130 ILE A N 1
ATOM 697 C CA . ILE A 1 130 ? -13.676 -10.320 -13.103 1.00 17.49 130 ILE A CA 1
ATOM 698 C C . ILE A 1 130 ? -12.260 -10.733 -12.699 1.00 17.89 130 ILE A C 1
ATOM 699 O O . ILE A 1 130 ? -12.046 -11.295 -11.619 1.00 18.00 130 ILE A O 1
ATOM 704 N N . PHE A 1 131 ? -11.291 -10.454 -13.565 1.00 17.03 131 PHE A N 1
ATOM 705 C CA . PHE A 1 131 ? -9.894 -10.757 -13.256 1.00 17.97 131 PHE A CA 1
ATOM 706 C C . PHE A 1 131 ? -9.487 -9.955 -12.013 1.00 18.20 131 PHE A C 1
ATOM 707 O O . PHE A 1 131 ? -8.909 -10.497 -11.070 1.00 18.07 131 PHE A O 1
ATOM 715 N N . ALA A 1 132 ? -9.800 -8.661 -12.020 1.00 18.19 132 ALA A N 1
ATOM 716 C CA . ALA A 1 132 ? -9.456 -7.773 -10.910 1.00 18.85 132 ALA A CA 1
ATOM 717 C C . ALA A 1 132 ? -10.052 -8.232 -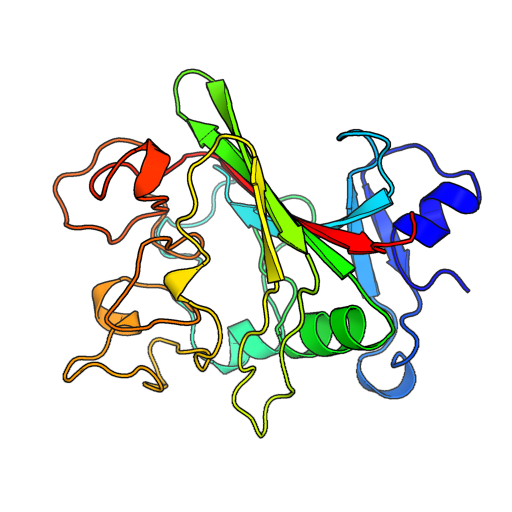9.582 1.00 19.61 132 ALA A C 1
ATOM 718 O O . ALA A 1 132 ? -9.368 -8.238 -8.559 1.00 18.92 132 ALA A O 1
ATOM 720 N N . LEU A 1 133 ? -11.326 -8.612 -9.591 1.00 20.34 133 LEU A N 1
ATOM 721 C CA . LEU A 1 133 ? -11.972 -9.062 -8.365 1.00 19.49 133 LEU A CA 1
ATOM 722 C C . LEU A 1 133 ? -11.478 -10.431 -7.878 1.00 19.10 133 LEU A C 1
ATOM 723 O O . LEU A 1 133 ? -11.131 -10.576 -6.704 1.00 19.15 133 LEU A O 1
ATOM 728 N N . THR A 1 134 ? -11.428 -11.423 -8.769 1.00 16.70 134 THR A N 1
ATOM 729 C CA . THR A 1 134 ? -11.001 -12.769 -8.374 1.00 16.04 134 THR A CA 1
ATOM 730 C C . THR A 1 134 ? -9.546 -12.907 -7.961 1.00 16.45 134 THR A C 1
ATOM 731 O O . THR A 1 134 ? -9.160 -13.904 -7.345 1.00 15.81 134 THR A O 1
ATOM 735 N N . ASN A 1 135 ? -8.731 -11.912 -8.292 1.00 18.00 135 ASN A N 1
ATOM 736 C CA . ASN A 1 135 ? -7.322 -11.959 -7.930 1.00 18.50 135 ASN A CA 1
ATOM 737 C C . ASN A 1 135 ? -6.968 -11.160 -6.674 1.00 18.34 135 ASN A C 1
ATOM 738 O O . ASN A 1 135 ? -5.865 -11.310 -6.154 1.00 19.17 135 ASN A O 1
ATOM 743 N N . GLN A 1 136 ? -7.883 -10.328 -6.171 1.00 17.50 136 GLN A N 1
ATOM 744 C CA . GLN A 1 136 ? -7.573 -9.538 -4.972 1.00 18.91 136 GLN A CA 1
ATOM 745 C C . GLN A 1 136 ? -7.556 -10.411 -3.724 1.00 20.24 136 GLN A C 1
ATOM 746 O O . GLN A 1 136 ? -6.994 -10.038 -2.693 1.00 18.52 136 GLN A O 1
ATOM 752 N N . ARG A 1 137 ? -8.184 -11.576 -3.827 1.00 22.34 137 ARG A N 1
ATOM 753 C CA . ARG A 1 137 ? -8.182 -12.564 -2.755 1.00 23.65 137 ARG A CA 1
ATOM 754 C C . ARG A 1 137 ? -8.853 -13.842 -3.218 1.00 23.59 137 ARG A C 1
ATOM 755 O O . ARG A 1 137 ? -9.230 -13.950 -4.385 1.00 22.08 137 ARG A O 1
ATOM 763 N N . ASN A 1 138 ? -8.988 -14.817 -2.326 1.00 21.72 138 ASN A N 1
ATOM 764 C CA . ASN A 1 138 ? -9.574 -16.096 -2.715 1.00 22.83 138 ASN A CA 1
ATOM 765 C C . ASN A 1 138 ? -11.098 -16.139 -2.660 1.00 20.95 138 ASN A C 1
ATOM 766 O O . ASN A 1 138 ? -11.706 -15.935 -1.612 1.00 20.77 138 ASN A O 1
ATOM 771 N N . TYR A 1 139 ? -11.706 -16.416 -3.809 1.00 19.48 139 TYR A N 1
ATOM 772 C CA . TYR A 1 139 ? -13.158 -16.476 -3.925 1.00 19.48 139 TYR A CA 1
ATOM 773 C C . TYR A 1 139 ? -13.693 -17.827 -4.359 1.00 19.32 139 TYR A C 1
ATOM 774 O O . TYR A 1 139 ? -12.983 -18.638 -4.952 1.00 20.78 139 TYR A O 1
ATOM 783 N N . MET A 1 140 ? -14.965 -18.054 -4.052 1.00 19.40 140 MET A N 1
ATOM 784 C CA . MET A 1 140 ? -15.652 -19.257 -4.491 1.00 20.07 140 MET A CA 1
ATOM 785 C C . MET A 1 140 ? -16.744 -18.695 -5.394 1.00 18.70 140 MET A C 1
ATOM 786 O O . MET A 1 140 ? -17.181 -17.556 -5.204 1.00 19.21 140 MET A O 1
ATOM 791 N N . ILE A 1 141 ? -17.158 -19.457 -6.396 1.00 17.95 141 ILE A N 1
ATOM 792 C CA . ILE A 1 141 ? -18.205 -18.986 -7.285 1.00 17.41 141 ILE A CA 1
ATOM 793 C C . ILE A 1 141 ? -19.442 -19.844 -7.085 1.00 18.11 141 ILE A C 1
ATOM 794 O O . ILE A 1 141 ? -19.350 -21.054 -6.897 1.00 19.46 141 ILE A O 1
ATOM 799 N N . ARG A 1 142 ? -20.604 -19.206 -7.096 1.00 18.77 142 ARG A N 1
ATOM 800 C CA . ARG A 1 142 ? -21.851 -19.934 -6.936 1.00 18.61 142 ARG A CA 1
ATOM 801 C C . ARG A 1 142 ? -22.739 -19.727 -8.157 1.00 18.42 142 ARG A C 1
ATOM 802 O O . ARG A 1 142 ? -22.878 -18.606 -8.644 1.00 16.80 142 ARG A O 1
ATOM 810 N N . PHE A 1 143 ? -23.316 -20.817 -8.658 1.00 18.76 143 PHE A N 1
ATOM 811 C CA . PHE A 1 143 ? -24.228 -20.758 -9.795 1.00 19.76 143 PHE A CA 1
ATOM 812 C C . PHE A 1 143 ? -25.639 -21.006 -9.268 1.00 20.45 143 PHE A C 1
ATOM 813 O O . PHE A 1 143 ? -25.885 -22.014 -8.613 1.00 21.58 143 PHE A O 1
ATOM 821 N N . ASP A 1 144 ? -26.558 -20.082 -9.530 1.00 21.06 144 ASP A N 1
ATOM 822 C CA . ASP A 1 144 ? -27.940 -20.262 -9.117 1.00 21.98 144 ASP A CA 1
ATOM 823 C C . ASP A 1 144 ? -28.749 -20.452 -10.392 1.00 22.68 144 ASP A C 1
ATOM 824 O O . ASP A 1 144 ? -28.791 -19.567 -11.247 1.00 23.54 144 ASP A O 1
ATOM 829 N N . LEU A 1 145 ? -29.383 -21.614 -10.513 1.00 22.46 145 LEU A N 1
ATOM 830 C CA . LEU A 1 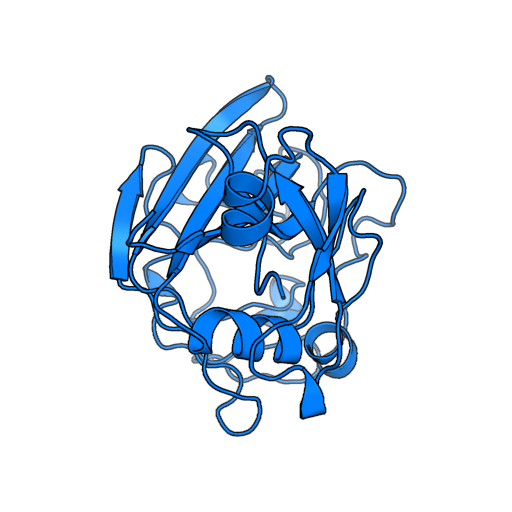145 ? -30.161 -21.958 -11.700 1.00 24.24 145 LEU A CA 1
ATOM 831 C C . LEU A 1 145 ? -31.635 -22.213 -11.382 1.00 25.44 145 LEU A C 1
ATOM 832 O O . LEU A 1 145 ? -31.972 -22.763 -10.331 1.00 24.72 145 LEU A O 1
ATOM 837 N N . LYS A 1 146 ? -32.509 -21.831 -12.305 1.00 26.63 146 LYS A N 1
ATOM 838 C CA . LYS A 1 146 ? -33.943 -22.024 -12.127 1.00 28.97 146 LYS A CA 1
ATOM 839 C C . LYS A 1 146 ? -34.585 -22.394 -13.463 1.00 29.03 146 LYS A C 1
ATOM 840 O O . LYS A 1 146 ? -34.246 -21.811 -14.494 1.00 28.86 146 LYS A O 1
ATOM 846 N N . ASP A 1 147 ? -35.500 -23.365 -13.456 1.00 29.82 147 ASP A N 1
ATOM 847 C CA . ASP A 1 147 ? -36.168 -23.754 -14.695 1.00 30.11 147 ASP A CA 1
ATOM 848 C C . ASP A 1 147 ? -37.539 -23.087 -14.801 1.00 32.26 147 ASP A C 1
ATOM 849 O O . ASP A 1 147 ? -37.903 -22.279 -13.945 1.00 31.81 147 ASP A O 1
ATOM 854 N N . LYS A 1 148 ? -38.295 -23.419 -15.846 1.00 34.50 148 LYS A N 1
ATOM 855 C CA . LYS A 1 148 ? -39.609 -22.811 -16.060 1.00 37.86 148 LYS A CA 1
ATOM 856 C C . LYS A 1 148 ? -40.669 -23.165 -15.021 1.00 38.68 148 LYS A C 1
ATOM 857 O O . LYS A 1 148 ? -41.657 -22.446 -14.877 1.00 38.40 148 LYS A O 1
ATOM 863 N N . GLU A 1 149 ? -40.472 -24.267 -14.304 1.00 40.09 149 GLU A N 1
ATOM 864 C CA . GLU A 1 149 ? -41.416 -24.671 -13.267 1.00 42.35 149 GLU A CA 1
ATOM 865 C C . GLU A 1 149 ? -41.061 -23.981 -11.954 1.00 41.80 149 GLU A C 1
ATOM 866 O O . GLU A 1 149 ? -41.667 -24.251 -10.917 1.00 41.32 149 GLU A O 1
ATOM 872 N N . ASN A 1 150 ? -40.070 -23.094 -12.012 1.00 41.23 150 ASN A N 1
ATOM 873 C CA . ASN A 1 150 ? -39.603 -22.351 -10.843 1.00 40.40 150 ASN A CA 1
ATOM 874 C C . ASN A 1 150 ? -38.796 -23.201 -9.863 1.00 38.18 150 ASN A C 1
ATOM 875 O O . ASN A 1 150 ? -38.538 -22.782 -8.735 1.00 38.99 150 ASN A O 1
ATOM 880 N N . ASP A 1 151 ? -38.395 -24.394 -10.290 1.00 34.80 151 ASP A N 1
ATOM 881 C CA . ASP A 1 151 ? -37.586 -25.259 -9.440 1.00 33.00 151 ASP A CA 1
ATOM 882 C C . ASP A 1 151 ? -36.153 -24.711 -9.515 1.00 30.95 151 ASP A C 1
ATOM 883 O O . ASP A 1 151 ? -35.797 -24.035 -10.483 1.00 29.49 151 ASP A O 1
ATOM 888 N N . THR A 1 152 ? -35.332 -24.991 -8.506 1.00 29.48 152 THR A N 1
ATOM 889 C CA . THR A 1 152 ? -33.967 -24.469 -8.499 1.00 28.69 152 THR A CA 1
ATOM 890 C C . THR A 1 152 ? -32.880 -25.455 -8.092 1.00 27.03 152 THR A C 1
ATOM 891 O O . THR A 1 152 ? -33.132 -26.439 -7.402 1.00 28.81 152 THR A O 1
ATOM 895 N N . ARG A 1 153 ? -31.661 -25.164 -8.535 1.00 25.21 153 ARG A N 1
ATOM 896 C CA . ARG A 1 153 ? -30.484 -25.968 -8.224 1.00 22.32 153 ARG A CA 1
ATOM 897 C C . ARG A 1 153 ? -29.322 -24.984 -8.123 1.00 21.76 153 ARG A C 1
ATOM 898 O O . ARG A 1 153 ? -29.410 -23.867 -8.627 1.00 21.84 153 ARG A O 1
ATOM 906 N N . TYR A 1 154 ? -28.244 -25.386 -7.461 1.00 21.06 154 TYR A N 1
ATOM 907 C CA . TYR A 1 154 ? -27.081 -24.522 -7.329 1.00 20.01 154 TYR A CA 1
ATOM 908 C C . TYR A 1 154 ? -25.826 -25.377 -7.378 1.00 20.61 154 TYR A C 1
ATOM 909 O O . TYR A 1 154 ? -25.879 -26.594 -7.176 1.00 19.72 154 TYR A O 1
ATOM 918 N N . ALA A 1 155 ? -24.700 -24.732 -7.663 1.00 19.33 155 ALA A N 1
ATOM 919 C CA . ALA A 1 155 ? -23.409 -25.402 -7.723 1.00 19.13 155 ALA A CA 1
ATOM 920 C C . ALA A 1 155 ? -22.394 -24.410 -7.182 1.00 20.39 155 ALA A C 1
ATOM 921 O O . ALA A 1 155 ? -22.462 -23.215 -7.476 1.00 20.63 155 ALA A O 1
ATOM 923 N N . ILE A 1 156 ? -21.470 -24.909 -6.377 1.00 20.72 156 ILE A N 1
ATOM 924 C CA . ILE A 1 156 ? -20.435 -24.083 -5.784 1.00 22.12 156 ILE A CA 1
ATOM 925 C C . ILE A 1 156 ? -19.087 -24.642 -6.215 1.00 21.99 156 ILE A C 1
ATOM 926 O O . ILE A 1 156 ? -18.908 -25.856 -6.263 1.00 22.06 156 ILE A O 1
ATOM 931 N N . TYR A 1 157 ? -18.154 -23.755 -6.544 1.00 20.74 157 TYR A N 1
ATOM 932 C CA . TYR A 1 157 ? -16.807 -24.164 -6.914 1.00 20.86 157 TYR A CA 1
ATOM 933 C C . TYR A 1 157 ? -15.851 -23.287 -6.120 1.00 22.17 157 TYR A C 1
ATOM 934 O O . TYR A 1 157 ? -15.937 -22.054 -6.174 1.00 20.32 157 TYR A O 1
ATOM 943 N N . GLN A 1 158 ? -14.952 -23.915 -5.373 1.00 21.12 158 GLN A N 1
ATOM 944 C CA . GLN A 1 158 ? -13.985 -23.156 -4.595 1.00 24.39 158 GLN A CA 1
ATOM 945 C C . GLN A 1 158 ? -12.835 -22.695 -5.475 1.00 22.26 158 GLN A C 1
ATOM 946 O O . GLN A 1 158 ? -12.678 -23.153 -6.609 1.00 22.12 158 GLN A O 1
ATOM 952 N N . ASP A 1 159 ? -12.041 -21.774 -4.939 1.00 22.25 159 ASP A N 1
ATOM 953 C CA . ASP A 1 159 ? -10.867 -21.258 -5.624 1.00 20.91 159 ASP A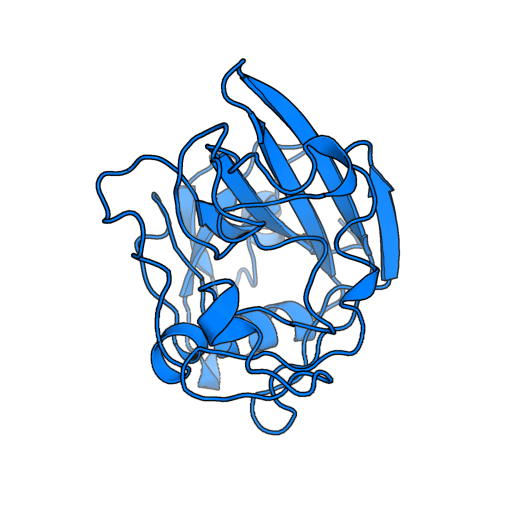 CA 1
ATOM 954 C C . ASP A 1 159 ? -11.127 -20.881 -7.073 1.00 19.43 159 ASP A C 1
ATOM 955 O O . ASP A 1 159 ? -10.496 -21.413 -7.986 1.00 20.74 159 ASP A O 1
ATOM 960 N N . PHE A 1 160 ? -12.053 -19.951 -7.274 1.00 18.44 160 PHE A N 1
ATOM 961 C CA . PHE A 1 160 ? -12.404 -19.483 -8.609 1.00 16.77 160 PHE A CA 1
ATOM 962 C C . PHE A 1 160 ? -11.629 -18.220 -8.971 1.00 16.68 160 PHE A C 1
ATOM 963 O O . PHE A 1 160 ? -11.609 -17.254 -8.206 1.00 16.25 160 PHE A O 1
ATOM 971 N N . TRP A 1 161 ? -10.986 -18.235 -10.133 1.00 15.22 161 TRP A N 1
ATOM 972 C CA . TRP A 1 161 ? -10.261 -17.072 -10.627 1.00 17.33 161 TRP A CA 1
ATOM 973 C C . TRP A 1 161 ? -9.864 -17.273 -12.077 1.00 17.56 161 TRP A C 1
ATOM 974 O O . TRP A 1 161 ? -9.829 -18.399 -12.568 1.00 20.03 161 TRP A O 1
ATOM 985 N N . ILE A 1 162 ? -9.614 -16.175 -12.780 1.00 18.07 162 ILE A N 1
ATOM 986 C CA . ILE A 1 162 ? -9.183 -16.256 -14.168 1.00 18.02 162 ILE A CA 1
ATOM 987 C C . ILE A 1 162 ? -7.914 -15.415 -14.274 1.00 19.27 162 ILE A C 1
ATOM 988 O O . ILE A 1 162 ? -7.663 -14.556 -13.425 1.00 17.88 162 ILE A O 1
ATOM 993 N N . GLU A 1 163 ? -7.102 -15.680 -15.292 1.00 18.75 163 GLU A N 1
ATOM 994 C CA . GLU A 1 163 ? -5.870 -14.931 -15.496 1.00 19.28 163 GLU A CA 1
ATOM 995 C C . GLU A 1 163 ? -6.217 -13.705 -16.331 1.00 19.80 163 GLU A C 1
ATOM 996 O O . GLU A 1 163 ? -7.369 -13.561 -16.746 1.00 19.11 163 GLU A O 1
ATOM 1002 N N . ASN A 1 164 ? -5.252 -12.817 -16.574 1.00 20.17 164 ASN A N 1
ATOM 1003 C CA . ASN A 1 164 ? -5.551 -11.612 -17.339 1.00 21.13 164 ASN A CA 1
ATOM 1004 C C . ASN A 1 164 ? -5.678 -11.852 -18.838 1.00 20.91 164 ASN A C 1
ATOM 1005 O O . ASN A 1 164 ? -5.555 -12.982 -19.309 1.00 21.06 164 ASN A O 1
ATOM 1010 N N . GLU A 1 165 ? -5.929 -10.781 -19.583 1.00 21.28 165 GLU A N 1
ATOM 1011 C CA . GLU A 1 165 ? -6.116 -10.879 -21.024 1.00 22.47 165 GLU A CA 1
ATOM 1012 C C . GLU A 1 165 ? -4.964 -11.507 -21.797 1.00 23.13 165 GLU A C 1
ATOM 1013 O O . GLU A 1 165 ? -5.201 -12.239 -22.759 1.00 22.61 165 GLU A O 1
ATOM 1019 N N . ASP A 1 166 ? -3.726 -11.231 -21.390 1.00 24.69 166 ASP A N 1
ATOM 1020 C CA . ASP A 1 166 ? -2.569 -11.799 -22.079 1.00 25.71 166 ASP A CA 1
ATOM 1021 C C . ASP A 1 166 ? -2.631 -13.315 -22.049 1.00 24.91 166 ASP A C 1
ATOM 1022 O O . ASP A 1 166 ? -2.182 -13.988 -22.976 1.00 23.68 166 ASP A O 1
ATOM 1027 N N . TYR A 1 167 ? -3.191 -13.848 -20.972 1.00 25.55 167 TYR A N 1
ATOM 1028 C CA . TYR A 1 167 ? -3.317 -15.287 -20.821 1.00 24.58 167 TYR A CA 1
ATOM 1029 C C . TYR A 1 167 ? -4.699 -15.758 -21.228 1.00 23.65 167 TYR A C 1
ATOM 1030 O O . TYR A 1 167 ? -5.139 -16.837 -20.834 1.00 23.92 167 TYR A O 1
ATOM 1039 N N . LEU A 1 168 ? -5.379 -14.928 -22.013 1.00 22.74 168 LEU A N 1
ATOM 1040 C CA . LEU A 1 168 ? -6.711 -15.235 -22.524 1.00 21.76 168 LEU A CA 1
ATOM 1041 C C . LEU A 1 168 ? -7.755 -15.590 -21.455 1.00 20.63 168 LEU A C 1
ATOM 1042 O O . LEU A 1 168 ? -8.597 -16.462 -21.667 1.00 19.92 168 LEU A O 1
ATOM 1047 N N . TYR A 1 169 ? -7.693 -14.907 -20.314 1.00 20.12 169 TYR A N 1
ATOM 1048 C CA . TYR A 1 169 ? -8.636 -15.123 -19.216 1.00 18.39 169 TYR A CA 1
ATOM 1049 C C . TYR A 1 169 ? -8.830 -16.602 -18.868 1.00 19.04 169 TYR A C 1
ATOM 1050 O O . TYR A 1 169 ? -9.950 -17.056 -18.623 1.00 17.98 169 TYR A O 1
ATOM 1059 N N . CYS A 1 170 ? -7.730 -17.345 -18.830 1.00 19.12 170 CYS A N 1
ATOM 1060 C CA . CYS A 1 170 ? -7.777 -18.767 -18.519 1.00 21.30 170 CYS A CA 1
ATOM 1061 C C . CYS A 1 170 ? -8.477 -19.020 -17.183 1.00 19.94 170 CYS A C 1
ATOM 1062 O O . CYS A 1 170 ? -8.193 -18.353 -16.187 1.00 20.36 170 CYS A O 1
ATOM 1065 N N . LEU A 1 171 ? -9.375 -20.002 -17.169 1.00 18.97 171 LEU A N 1
ATOM 1066 C CA . LEU A 1 171 ? -10.156 -20.341 -15.979 1.00 18.00 171 LEU A CA 1
ATOM 1067 C C . LEU A 1 171 ? -9.494 -21.287 -14.974 1.00 18.93 171 LEU A C 1
ATOM 1068 O O . LEU A 1 171 ? -8.822 -22.241 -15.354 1.00 19.28 171 LEU A O 1
ATOM 1073 N N . HIS A 1 172 ? -9.710 -21.009 -13.690 1.00 18.70 172 HIS A N 1
ATOM 1074 C CA . HIS A 1 172 ? -9.195 -21.822 -12.589 1.00 19.34 172 HIS A CA 1
ATOM 1075 C C . HIS A 1 172 ? -10.332 -22.058 -11.591 1.00 19.44 172 HIS A C 1
ATOM 1076 O O . HIS A 1 172 ? -10.931 -21.105 -11.098 1.00 20.30 172 HIS A O 1
ATOM 1083 N N . ILE A 1 173 ? -10.646 -23.317 -11.308 1.00 20.50 173 ILE A N 1
ATOM 1084 C CA . ILE A 1 173 ? -11.688 -23.640 -10.338 1.00 21.62 173 ILE A CA 1
ATOM 1085 C C . ILE A 1 173 ? -11.300 -24.863 -9.523 1.00 22.60 173 ILE A C 1
ATOM 1086 O O . ILE A 1 173 ? -10.657 -25.783 -10.035 1.00 21.70 173 ILE A O 1
ATOM 1091 N N . GLY A 1 174 ? -11.693 -24.859 -8.250 1.00 22.72 174 GLY A N 1
ATOM 1092 C CA . GLY A 1 174 ? -11.398 -25.967 -7.362 1.00 21.69 174 GLY A CA 1
ATOM 1093 C C . GLY A 1 174 ? -12.565 -26.932 -7.219 1.00 22.91 174 GLY A C 1
ATOM 1094 O O . GLY A 1 174 ? -13.358 -27.113 -8.149 1.00 21.50 174 GLY A O 1
ATOM 1095 N N . ASN A 1 175 ? -12.685 -27.535 -6.040 1.00 24.33 175 ASN A N 1
ATOM 1096 C CA . ASN A 1 175 ? -13.736 -28.518 -5.773 1.00 25.66 175 ASN A CA 1
ATOM 1097 C C . ASN A 1 175 ? -15.180 -28.057 -5.900 1.00 25.32 175 ASN A C 1
ATOM 1098 O O . ASN A 1 175 ? -15.540 -26.930 -5.553 1.00 23.56 175 ASN A O 1
ATOM 1103 N N . TYR A 1 176 ? -15.999 -28.982 -6.386 1.00 24.27 176 TYR A N 1
ATOM 1104 C CA . TYR A 1 176 ? -17.421 -28.782 -6.598 1.00 24.60 176 TYR A CA 1
ATOM 1105 C C . TYR A 1 176 ? -18.253 -29.293 -5.417 1.00 24.51 176 TYR A C 1
ATOM 1106 O O . TYR A 1 176 ? -17.834 -30.180 -4.679 1.00 23.81 176 TYR A O 1
ATOM 1115 N N . SER A 1 177 ? -19.432 -28.711 -5.250 1.00 23.93 177 SER A N 1
ATOM 1116 C CA . SER A 1 177 ? -20.371 -29.122 -4.220 1.00 25.56 177 SER A CA 1
ATOM 1117 C C . SER A 1 177 ? -21.692 -28.484 -4.631 1.00 25.90 177 SER A C 1
ATOM 1118 O O . SER A 1 177 ? -21.696 -27.434 -5.277 1.00 25.35 177 SER A O 1
ATOM 1121 N N . GLY A 1 178 ? -22.804 -29.131 -4.295 1.00 24.13 178 GLY A N 1
ATOM 1122 C CA . GLY A 1 178 ? -24.106 -28.603 -4.659 1.00 24.66 178 GLY A CA 1
ATOM 1123 C C . GLY A 1 178 ? -25.008 -29.696 -5.207 1.00 24.78 178 GLY A C 1
ATOM 1124 O O . GLY A 1 178 ? -24.682 -30.877 -5.098 1.00 25.79 178 GLY A O 1
ATOM 1125 N N . ASP A 1 179 ? -26.131 -29.313 -5.808 1.00 24.74 179 ASP A N 1
ATOM 1126 C CA . ASP A 1 179 ? -27.066 -30.295 -6.352 1.00 24.83 179 ASP A CA 1
ATOM 1127 C C . ASP A 1 179 ? -27.441 -30.097 -7.820 1.00 24.11 179 ASP A C 1
ATOM 1128 O O . ASP A 1 179 ? -28.340 -30.765 -8.322 1.00 25.29 179 ASP A O 1
ATOM 1133 N N . ALA A 1 180 ? -26.761 -29.194 -8.515 1.00 23.44 180 ALA A N 1
ATOM 1134 C CA . ALA A 1 180 ? -27.076 -28.953 -9.921 1.00 23.26 180 ALA A CA 1
ATOM 1135 C C . ALA A 1 180 ? -26.362 -29.931 -10.841 1.00 23.45 180 ALA A C 1
ATOM 1136 O O . ALA A 1 180 ? -26.765 -30.123 -11.987 1.00 23.69 180 ALA A O 1
ATOM 1138 N N . GLY A 1 181 ? -25.308 -30.557 -10.327 1.00 23.24 181 GLY A N 1
ATOM 1139 C CA . GLY A 1 181 ? -24.518 -31.468 -11.134 1.00 21.69 181 GLY A CA 1
ATOM 1140 C C . GLY A 1 181 ? -23.275 -30.693 -11.541 1.00 21.18 181 GLY A C 1
ATOM 1141 O O . GLY A 1 181 ? -23.341 -29.484 -11.772 1.00 20.19 181 GLY A O 1
ATOM 1142 N N . ASN A 1 182 ? -22.142 -31.375 -11.637 1.00 20.27 182 ASN A N 1
ATOM 1143 C CA . ASN A 1 182 ? -20.885 -30.726 -11.984 1.00 20.77 182 ASN A CA 1
ATOM 1144 C C . ASN A 1 182 ? -20.693 -30.528 -13.487 1.00 21.06 182 ASN A C 1
ATOM 1145 O O . ASN A 1 182 ? -19.992 -31.304 -14.131 1.00 21.12 182 ASN A O 1
ATOM 1150 N N . SER A 1 183 ? -21.296 -29.482 -14.046 1.00 20.13 183 SER A N 1
ATOM 1151 C CA . SER A 1 183 ? -21.161 -29.229 -15.478 1.00 20.32 183 SER A CA 1
ATOM 1152 C C . SER A 1 183 ? -20.213 -28.079 -15.832 1.00 20.56 183 SER A C 1
ATOM 1153 O O . SER A 1 183 ? -20.094 -27.716 -17.001 1.00 20.83 183 SER A O 1
ATOM 1156 N N . PHE A 1 184 ? -19.544 -27.506 -14.836 1.00 19.03 184 PHE A N 1
ATOM 1157 C CA . PHE A 1 184 ? -18.596 -26.416 -15.086 1.00 19.89 184 PHE A CA 1
ATOM 1158 C C . PHE A 1 184 ? -17.177 -26.966 -14.938 1.00 20.48 184 PHE A C 1
ATOM 1159 O O . PHE A 1 184 ? -16.214 -26.422 -15.488 1.00 19.95 184 PHE A O 1
ATOM 1167 N N . GLY A 1 185 ? -17.066 -28.066 -14.201 1.00 21.77 185 GLY A N 1
ATOM 1168 C CA . GLY A 1 185 ? -15.774 -28.682 -13.954 1.00 23.07 185 GLY A CA 1
ATOM 1169 C C . GLY A 1 185 ? -14.907 -28.948 -15.170 1.00 24.97 185 GLY A C 1
ATOM 1170 O O . GLY A 1 185 ? -13.701 -28.706 -15.132 1.00 25.76 185 GLY A O 1
ATOM 1171 N N . ARG A 1 186 ? -15.503 -29.437 -16.252 1.00 25.38 186 ARG A N 1
ATOM 1172 C CA . ARG A 1 186 ? -14.724 -29.749 -17.445 1.00 28.36 186 ARG A CA 1
ATOM 1173 C C . ARG A 1 186 ? -14.079 -28.526 -18.087 1.00 26.55 186 ARG A C 1
ATOM 1174 O O . ARG A 1 186 ? -13.150 -28.650 -18.885 1.00 27.03 186 ARG A O 1
ATOM 1182 N N . HIS A 1 187 ? -14.559 -27.344 -17.730 1.00 24.26 187 HIS A N 1
ATOM 1183 C CA . HIS A 1 187 ? -14.033 -26.110 -18.302 1.00 22.27 187 HIS A CA 1
ATOM 1184 C C . HIS A 1 187 ? -12.769 -25.596 -17.623 1.00 21.93 187 HIS A C 1
ATOM 1185 O O . HIS A 1 187 ? -12.091 -24.712 -18.143 1.00 22.74 187 HIS A O 1
ATOM 1192 N N . ASN A 1 188 ? -12.441 -26.164 -16.470 1.00 22.31 188 ASN A N 1
ATOM 1193 C CA . ASN A 1 188 ? -11.252 -25.754 -15.740 1.00 22.76 188 ASN A CA 1
ATOM 1194 C C . ASN A 1 188 ? -10.023 -25.795 -16.649 1.00 22.45 188 ASN A C 1
ATOM 1195 O O . ASN A 1 188 ? -9.858 -26.731 -17.426 1.00 21.67 188 ASN A O 1
ATOM 1200 N N . GLY A 1 189 ? -9.180 -24.766 -16.558 1.00 21.48 189 GLY A N 1
ATOM 1201 C CA . GLY A 1 189 ? -7.965 -24.707 -17.353 1.00 21.32 189 GLY A CA 1
ATOM 1202 C C . GLY A 1 189 ? -8.086 -24.363 -18.829 1.00 22.83 189 GLY A C 1
ATOM 1203 O O . GLY A 1 189 ? -7.151 -24.590 -19.588 1.00 24.80 189 GLY A O 1
ATOM 1204 N N . HIS A 1 190 ? -9.215 -23.808 -19.250 1.00 22.00 190 HIS A N 1
ATOM 1205 C CA . HIS A 1 190 ? -9.399 -23.457 -20.654 1.00 22.13 190 HIS A CA 1
ATOM 1206 C C . HIS A 1 190 ? -9.416 -21.953 -20.894 1.00 22.89 190 HIS A C 1
ATOM 1207 O O . HIS A 1 190 ? -9.738 -21.176 -19.991 1.00 23.02 190 HIS A O 1
ATOM 1214 N N . ASN A 1 191 ? -9.061 -21.546 -22.111 1.00 22.74 191 ASN A N 1
ATOM 1215 C CA . ASN A 1 191 ? -9.052 -20.130 -22.468 1.00 23.59 191 ASN A CA 1
ATOM 1216 C C . ASN A 1 191 ? -10.484 -19.679 -22.692 1.00 22.03 191 ASN A C 1
ATOM 1217 O O . ASN A 1 191 ? -11.389 -20.498 -22.828 1.00 21.68 191 ASN A O 1
ATOM 1222 N N . PHE A 1 192 ? -10.682 -18.370 -22.738 1.00 20.38 192 PHE A N 1
ATOM 1223 C CA . PHE A 1 192 ? -12.000 -17.823 -22.994 1.00 21.29 192 PHE A CA 1
ATOM 1224 C C . PHE A 1 192 ? -12.082 -17.679 -24.512 1.00 21.67 192 PHE A C 1
ATOM 1225 O O . PHE A 1 192 ? -11.092 -17.315 -25.148 1.00 21.44 192 PHE A O 1
ATOM 1233 N N . SER A 1 193 ? -13.239 -17.982 -25.097 1.00 21.12 193 SER A N 1
ATOM 1234 C CA . SER A 1 193 ? -13.415 -17.841 -26.543 1.00 21.34 193 SER A CA 1
ATOM 1235 C C . SER A 1 193 ? -14.661 -17.018 -26.855 1.00 23.15 193 SER A C 1
ATOM 1236 O O . SER A 1 193 ? -15.611 -16.988 -26.072 1.00 23.54 193 SER A O 1
ATOM 1239 N N . THR A 1 194 ? -14.646 -16.350 -28.003 1.00 23.87 194 THR A N 1
ATOM 1240 C CA . THR A 1 194 ? -15.778 -15.545 -28.449 1.00 24.33 194 THR A CA 1
ATOM 1241 C C . THR A 1 194 ? -15.956 -15.777 -29.947 1.00 26.67 194 THR A C 1
ATOM 1242 O O . THR A 1 194 ? -15.103 -16.390 -30.590 1.00 25.62 194 THR A O 1
ATOM 1246 N N . ILE A 1 195 ? -17.059 -15.288 -30.501 1.00 27.14 195 ILE A N 1
ATOM 1247 C CA . ILE A 1 195 ? -17.335 -15.469 -31.917 1.00 29.11 195 ILE A CA 1
ATOM 1248 C C . ILE A 1 195 ? -16.203 -15.023 -32.834 1.00 29.88 195 ILE A C 1
ATOM 1249 O O . ILE A 1 195 ? -16.035 -15.571 -33.923 1.00 31.08 195 ILE A O 1
ATOM 1254 N N . ASP A 1 196 ? -15.421 -14.041 -32.397 1.00 29.28 196 ASP A N 1
ATOM 1255 C CA . ASP A 1 196 ? -14.325 -13.542 -33.215 1.00 28.86 196 ASP A CA 1
ATOM 1256 C C . ASP A 1 196 ? -12.942 -14.041 -32.794 1.00 29.51 196 ASP A C 1
ATOM 1257 O O . ASP A 1 196 ? -11.934 -13.660 -33.389 1.00 30.32 196 ASP A O 1
ATOM 1262 N N . LYS A 1 197 ? -12.884 -14.896 -31.777 1.00 28.04 197 LYS A N 1
ATOM 1263 C CA . LYS A 1 197 ? -11.599 -15.422 -31.329 1.00 28.18 197 LYS A CA 1
ATOM 1264 C C . LYS A 1 197 ? -11.689 -16.845 -30.798 1.00 27.14 197 LYS A C 1
ATOM 1265 O O . LYS A 1 197 ? -12.132 -17.072 -29.674 1.00 25.28 197 LYS A O 1
ATOM 1271 N N . ASP A 1 198 ? -11.252 -17.794 -31.623 1.00 26.49 198 ASP A N 1
ATOM 1272 C CA . ASP A 1 198 ? -11.262 -19.217 -31.295 1.00 27.10 198 ASP A CA 1
ATOM 1273 C C . ASP A 1 198 ? -10.031 -19.627 -30.491 1.00 27.39 198 ASP A C 1
ATOM 1274 O O . ASP A 1 198 ? -8.932 -19.734 -31.037 1.00 27.12 198 ASP A O 1
ATOM 1279 N N . HIS A 1 199 ? -10.222 -19.873 -29.198 1.00 26.23 199 HIS A N 1
ATOM 1280 C CA . HIS A 1 199 ? -9.128 -20.286 -28.331 1.00 25.86 199 HIS A CA 1
ATOM 1281 C C . HIS A 1 199 ? -9.421 -21.647 -27.702 1.00 25.79 199 HIS A C 1
ATOM 1282 O O . HIS A 1 199 ? -8.742 -22.059 -26.761 1.00 26.01 199 HIS A O 1
ATOM 1289 N N . ASP A 1 200 ? -10.429 -22.346 -28.216 1.00 25.70 200 ASP A N 1
ATOM 1290 C CA . ASP A 1 200 ? -10.791 -23.646 -27.660 1.00 27.75 200 ASP A CA 1
ATOM 1291 C C . ASP A 1 200 ? -9.872 -24.772 -28.150 1.00 30.12 200 ASP A C 1
ATOM 1292 O O . ASP A 1 200 ? -8.911 -24.526 -28.883 1.00 31.49 200 ASP A O 1
ATOM 1297 N N . THR A 1 201 ? -10.158 -26.002 -27.735 1.00 31.75 201 THR A N 1
ATOM 1298 C CA . THR A 1 201 ? -9.336 -27.143 -28.129 1.00 33.70 201 THR A CA 1
ATOM 1299 C C . THR A 1 201 ? -10.079 -28.082 -29.070 1.00 35.36 201 THR A C 1
ATOM 1300 O O . THR A 1 201 ? -9.887 -29.297 -29.032 1.00 35.87 201 THR A O 1
ATOM 1304 N N . HIS A 1 202 ? -10.927 -27.511 -29.916 1.00 36.86 202 HIS A N 1
ATOM 1305 C CA . HIS A 1 202 ? -11.698 -28.297 -30.863 1.00 38.86 202 HIS A CA 1
ATOM 1306 C C . HIS A 1 202 ? -11.357 -27.853 -32.284 1.00 39.61 202 HIS A C 1
ATOM 1307 O O . HIS A 1 202 ? -10.900 -26.728 -32.501 1.00 39.24 202 HIS A O 1
ATOM 1314 N N . GLU A 1 203 ? -11.568 -28.746 -33.244 1.00 40.21 203 GLU A N 1
ATOM 1315 C CA . GLU A 1 203 ? -11.290 -28.452 -34.644 1.00 41.76 203 GLU A CA 1
ATOM 1316 C C . GLU A 1 203 ? -12.194 -27.325 -35.126 1.00 39.76 203 GLU A C 1
ATOM 1317 O O . GLU A 1 203 ? -11.798 -26.499 -35.947 1.00 40.82 203 GLU A O 1
ATOM 1323 N N . THR A 1 204 ? -13.416 -27.298 -34.611 1.00 37.88 204 THR A N 1
ATOM 1324 C CA . THR A 1 204 ? -14.379 -26.276 -34.996 1.00 36.71 204 THR A CA 1
ATOM 1325 C C . THR A 1 204 ? -14.280 -25.032 -34.119 1.00 34.13 204 THR A C 1
ATOM 1326 O O . THR A 1 204 ? -13.428 -24.942 -33.235 1.00 32.93 204 THR A O 1
ATOM 1330 N N . HIS A 1 205 ? -15.171 -24.084 -34.382 1.00 33.19 205 HIS A N 1
ATOM 1331 C CA . HIS A 1 205 ? -15.245 -22.825 -33.653 1.00 32.84 205 HIS A CA 1
ATOM 1332 C C . HIS A 1 205 ? -16.417 -22.974 -32.680 1.00 30.28 205 HIS A C 1
ATOM 1333 O O . HIS A 1 205 ? -17.565 -22.686 -33.023 1.00 30.70 205 HIS A O 1
ATOM 1340 N N . CYS A 1 206 ? -16.124 -23.440 -31.471 1.00 27.51 206 CYS A N 1
ATOM 1341 C CA . CYS A 1 206 ? -17.152 -23.647 -30.458 1.00 25.42 206 CYS A CA 1
ATOM 1342 C C . CYS A 1 206 ? -18.066 -22.442 -30.233 1.00 25.27 206 CYS A C 1
ATOM 1343 O O . CYS A 1 206 ? -19.285 -22.590 -30.156 1.00 24.75 206 CYS A O 1
ATOM 1346 N N . ALA A 1 207 ? -17.477 -21.256 -30.123 1.00 24.27 207 ALA A N 1
ATOM 1347 C CA . ALA A 1 207 ? -18.243 -20.036 -29.879 1.00 25.34 207 ALA A CA 1
ATOM 1348 C C . ALA A 1 207 ? -19.251 -19.714 -30.976 1.00 26.84 207 ALA A C 1
ATOM 1349 O O . ALA A 1 207 ? -20.347 -19.226 -30.693 1.00 25.78 207 ALA A O 1
ATOM 1351 N N . GLN A 1 208 ? -18.886 -19.971 -32.229 1.00 27.18 208 GLN A N 1
ATOM 1352 C CA . GLN A 1 208 ? -19.800 -19.697 -33.329 1.00 28.75 208 GLN A CA 1
ATOM 1353 C C . GLN A 1 208 ? -20.914 -20.735 -33.398 1.00 27.43 208 GLN A C 1
ATOM 1354 O O . GLN A 1 208 ? -22.026 -20.433 -33.823 1.00 27.63 208 GLN A O 1
ATOM 1360 N N . THR A 1 209 ? -20.616 -21.952 -32.961 1.00 25.67 209 THR A N 1
ATOM 1361 C CA . THR A 1 209 ? -21.605 -23.021 -32.973 1.00 27.80 209 THR A CA 1
ATOM 1362 C C . THR A 1 209 ? -22.568 -22.902 -31.798 1.00 26.70 209 THR A C 1
ATOM 1363 O O . THR A 1 209 ? -23.779 -23.025 -31.971 1.00 26.70 209 THR A O 1
ATOM 1367 N N . TYR A 1 210 ? -22.025 -22.647 -30.610 1.00 26.18 210 TYR A N 1
ATOM 1368 C CA . TYR A 1 210 ? -22.839 -22.552 -29.405 1.00 25.10 210 TYR A CA 1
ATOM 1369 C C . TYR A 1 210 ? -23.222 -21.150 -28.934 1.00 25.39 210 TYR A C 1
ATOM 1370 O O . TYR A 1 210 ? -23.797 -20.970 -27.858 1.00 24.28 210 TYR A O 1
ATOM 1379 N N . LYS A 1 211 ? -22.886 -20.164 -29.761 1.00 26.38 211 LYS A N 1
ATOM 1380 C CA . LYS A 1 211 ? -23.283 -18.771 -29.566 1.00 26.79 211 LYS A CA 1
ATOM 1381 C C . LYS A 1 211 ? -22.900 -17.902 -28.370 1.00 26.41 211 LYS A C 1
ATOM 1382 O O . LYS A 1 211 ? -23.507 -16.849 -28.174 1.00 26.65 211 LYS A O 1
ATOM 1388 N N . GLY A 1 212 ? -21.919 -18.292 -27.571 1.00 25.75 212 GLY A N 1
ATOM 1389 C CA . GLY A 1 212 ? -21.586 -17.436 -26.448 1.00 24.68 212 GLY A CA 1
ATOM 1390 C C . GLY A 1 212 ? -20.112 -17.139 -26.274 1.00 23.38 212 GLY A C 1
ATOM 1391 O O . GLY A 1 212 ? -19.289 -17.512 -27.106 1.00 22.94 212 GLY A O 1
ATOM 1392 N N . GLY A 1 213 ? -19.799 -16.426 -25.198 1.00 22.13 213 GLY A N 1
ATOM 1393 C CA . GLY A 1 213 ? -18.428 -16.120 -24.848 1.00 20.40 213 GLY A CA 1
ATOM 1394 C C . GLY A 1 213 ? -18.258 -17.009 -23.630 1.00 20.68 213 GLY A C 1
ATOM 1395 O O . GLY A 1 213 ? -18.932 -16.803 -22.619 1.00 20.04 213 GLY A O 1
ATOM 1396 N N . TRP A 1 214 ? -17.369 -17.992 -23.704 1.00 19.73 214 TRP A N 1
ATOM 1397 C CA . TRP A 1 214 ? -17.219 -18.927 -22.597 1.00 18.52 214 TRP A CA 1
ATOM 1398 C C . TRP A 1 214 ? -15.852 -19.592 -22.660 1.00 19.23 214 TRP A C 1
ATOM 1399 O O . TRP A 1 214 ? -15.119 -19.427 -23.638 1.00 18.63 214 TRP A O 1
ATOM 1410 N N . TRP A 1 215 ? -15.511 -20.341 -21.614 1.00 19.47 215 TRP A N 1
ATOM 1411 C CA . TRP A 1 215 ? -14.242 -21.063 -21.565 1.00 19.24 215 TRP A CA 1
ATOM 1412 C C . TRP A 1 215 ? -14.492 -22.418 -22.232 1.00 20.46 215 TRP A C 1
ATOM 1413 O O . TRP A 1 215 ? -14.413 -23.469 -21.595 1.00 21.30 215 TRP A O 1
ATOM 1424 N N . TYR A 1 216 ? -14.802 -22.375 -23.521 1.00 20.71 216 TYR A N 1
ATOM 1425 C CA . TYR A 1 216 ? -15.098 -23.574 -24.294 1.00 22.61 216 TYR A CA 1
ATOM 1426 C C . TYR A 1 216 ? -13.971 -24.594 -24.377 1.00 24.60 216 TYR A C 1
ATOM 1427 O O . TYR A 1 216 ? -12.793 -24.239 -24.475 1.00 25.13 216 TYR A O 1
ATOM 1436 N N . ASP A 1 217 ? -14.361 -25.865 -24.346 1.00 26.38 217 ASP A N 1
ATOM 1437 C CA . ASP A 1 217 ? -13.435 -26.991 -24.428 1.00 30.44 217 ASP A CA 1
ATOM 1438 C C . ASP A 1 217 ? -13.646 -27.702 -25.765 1.00 30.66 217 ASP A C 1
ATOM 1439 O O . ASP A 1 217 ? -13.040 -27.331 -26.770 1.00 31.36 217 ASP A O 1
ATOM 1444 N N . ARG A 1 218 ? -14.524 -28.707 -25.770 1.00 30.09 218 ARG A N 1
ATOM 1445 C CA . ARG A 1 218 ? -14.830 -29.488 -26.971 1.00 30.90 218 ARG A CA 1
ATOM 1446 C C . ARG A 1 218 ? -16.268 -30.026 -26.996 1.00 29.25 218 ARG A C 1
ATOM 1447 O O . ARG A 1 218 ? -16.456 -31.217 -27.235 1.00 29.48 218 ARG A O 1
ATOM 1455 N N . CYS A 1 219 ? -17.286 -29.192 -26.783 1.00 27.67 219 CYS A N 1
ATOM 1456 C CA . CYS A 1 219 ? -17.149 -27.767 -26.536 1.00 25.24 219 CYS A CA 1
ATOM 1457 C C . CYS A 1 219 ? -17.582 -27.352 -25.128 1.00 25.68 219 CYS A C 1
ATOM 1458 O O . CYS A 1 219 ? -16.930 -26.510 -24.499 1.00 23.34 219 CYS A O 1
ATOM 1461 N N . HIS A 1 220 ? -18.678 -27.930 -24.631 1.00 23.26 220 HIS A N 1
ATOM 1462 C CA . HIS A 1 220 ? -19.159 -27.557 -23.300 1.00 22.44 220 HIS A CA 1
ATOM 1463 C C . HIS A 1 220 ? -20.146 -28.517 -22.654 1.00 23.39 220 HIS A C 1
ATOM 1464 O O . HIS A 1 220 ? -20.687 -29.418 -23.298 1.00 22.97 220 HIS A O 1
ATOM 1471 N N . GLU A 1 221 ? -20.372 -28.289 -21.362 1.00 23.65 221 GLU A N 1
ATOM 1472 C CA . GLU A 1 221 ? -21.341 -29.037 -20.576 1.00 22.78 221 GLU A CA 1
ATOM 1473 C C . GLU A 1 221 ? -22.240 -27.966 -19.953 1.00 22.19 221 GLU A C 1
ATOM 1474 O O . GLU A 1 221 ? -23.346 -28.253 -19.498 1.00 22.23 221 GLU A O 1
ATOM 1480 N N . SER A 1 222 ? -21.745 -26.727 -19.934 1.00 19.97 222 SER A N 1
ATOM 1481 C CA . SER A 1 222 ? -22.509 -25.576 -19.435 1.00 19.41 222 SER A CA 1
ATOM 1482 C C . SER A 1 222 ? -22.295 -24.454 -20.452 1.00 19.44 222 SER A C 1
ATOM 1483 O O . SER A 1 222 ? -21.194 -24.291 -20.974 1.00 18.91 222 SER A O 1
ATOM 1486 N N . ASN A 1 223 ? -23.343 -23.686 -20.737 1.00 19.42 223 ASN A N 1
ATOM 1487 C CA . ASN A 1 223 ? -23.260 -22.628 -21.745 1.00 19.45 223 ASN A CA 1
ATOM 1488 C C . ASN A 1 223 ? -24.163 -21.462 -21.345 1.00 19.16 223 ASN A C 1
ATOM 1489 O O . ASN A 1 223 ? -25.006 -21.022 -22.123 1.00 20.83 223 ASN A O 1
ATOM 1494 N N . LEU A 1 224 ? -23.962 -20.953 -20.134 1.00 19.15 224 LEU A N 1
ATOM 1495 C CA . LEU A 1 224 ? -24.783 -19.873 -19.592 1.00 19.28 224 LEU A CA 1
ATOM 1496 C C . LEU A 1 224 ? -24.854 -18.566 -20.373 1.00 19.43 224 LEU A C 1
ATOM 1497 O O . LEU A 1 224 ? -25.787 -17.782 -20.182 1.00 18.13 224 LEU A O 1
ATOM 1502 N N . ASN A 1 225 ? -23.882 -18.320 -21.248 1.00 19.19 225 ASN A N 1
ATOM 1503 C CA . ASN A 1 225 ? -23.916 -17.106 -22.056 1.00 19.79 225 ASN A CA 1
ATOM 1504 C C . ASN A 1 225 ? -24.468 -17.410 -23.449 1.00 20.44 225 ASN A C 1
ATOM 1505 O O . ASN A 1 225 ? -24.253 -16.642 -24.387 1.00 21.05 225 ASN A O 1
ATOM 1510 N N . GLY A 1 226 ? -25.187 -18.526 -23.575 1.00 20.65 226 GLY A N 1
ATOM 1511 C CA . GLY A 1 226 ? -25.752 -18.904 -24.860 1.00 20.76 226 GLY A CA 1
ATOM 1512 C C . GLY A 1 226 ? -27.040 -18.168 -25.194 1.00 21.68 226 GLY A C 1
ATOM 1513 O O . GLY A 1 226 ? -27.425 -17.225 -24.504 1.00 21.23 226 GLY A O 1
ATOM 1514 N N . LEU A 1 227 ? -27.709 -18.604 -26.259 1.00 21.65 227 LEU A N 1
ATOM 1515 C CA . LEU A 1 227 ? -28.959 -17.985 -26.692 1.00 22.04 227 LEU A CA 1
ATOM 1516 C C . LEU A 1 227 ? -30.053 -18.166 -25.654 1.00 21.79 227 LEU A C 1
ATOM 1517 O O . LEU A 1 227 ? -30.123 -19.196 -24.988 1.00 22.69 227 LEU A O 1
ATOM 1522 N N . TYR A 1 228 ? -30.905 -17.155 -25.517 1.00 22.82 228 TYR A N 1
ATOM 1523 C CA . TYR A 1 228 ? -32.007 -17.217 -24.570 1.00 24.06 228 TYR A CA 1
ATOM 1524 C C . TYR A 1 228 ? -33.180 -17.863 -25.298 1.00 24.24 228 TYR A C 1
ATOM 1525 O O . TYR A 1 228 ? -34.008 -17.162 -25.881 1.00 24.49 228 TYR A O 1
ATOM 1534 N N . LEU A 1 229 ? -33.250 -19.190 -25.265 1.00 23.91 229 LEU A N 1
ATOM 1535 C CA . LEU A 1 229 ? -34.315 -19.917 -25.953 1.00 25.85 229 LEU A CA 1
ATOM 1536 C C . LEU A 1 229 ? -35.519 -20.234 -25.070 1.00 27.76 229 LEU A C 1
ATOM 1537 O O . LEU A 1 229 ? -36.518 -20.785 -25.533 1.00 28.31 229 LEU A O 1
ATOM 1542 N N . ASN A 1 230 ? -35.406 -19.901 -23.789 1.00 28.82 230 ASN A N 1
ATOM 1543 C CA . ASN A 1 230 ? -36.496 -20.077 -22.837 1.00 28.62 230 ASN A CA 1
ATOM 1544 C C . ASN A 1 230 ? -37.208 -21.429 -22.839 1.00 29.04 230 ASN A C 1
ATOM 1545 O O . ASN A 1 230 ? -38.322 -21.547 -23.343 1.00 29.17 230 ASN A O 1
ATOM 1550 N N . GLY A 1 231 ? -36.570 -22.442 -22.262 1.00 28.14 231 GLY A N 1
ATOM 1551 C CA . GLY A 1 231 ? -37.185 -23.754 -22.195 1.00 27.61 231 GLY A CA 1
ATOM 1552 C C . GLY A 1 231 ? -36.640 -24.770 -23.179 1.00 28.89 231 GLY A C 1
ATOM 1553 O O . GLY A 1 231 ? -35.515 -24.642 -23.668 1.00 26.06 231 GLY A O 1
ATOM 1554 N N . GLU A 1 232 ? -37.450 -25.786 -23.465 1.00 28.50 232 GLU A N 1
ATOM 1555 C CA . GLU A 1 232 ? -37.073 -26.846 -24.396 1.00 29.98 232 GLU A CA 1
ATOM 1556 C C . GLU A 1 232 ? -36.852 -26.299 -25.803 1.00 28.17 232 GLU A C 1
ATOM 1557 O O . GLU A 1 232 ? -37.533 -25.365 -26.228 1.00 27.79 232 GLU A O 1
ATOM 1563 N N . HIS A 1 233 ? -35.888 -26.874 -26.517 1.00 27.42 233 HIS A N 1
ATOM 1564 C CA . HIS A 1 233 ? -35.598 -26.450 -27.881 1.00 26.48 233 HIS A CA 1
ATOM 1565 C C . HIS A 1 233 ? -34.966 -27.582 -28.682 1.00 27.07 233 HIS A C 1
ATOM 1566 O O . HIS A 1 233 ? -34.180 -28.377 -28.158 1.00 26.43 233 HIS A O 1
ATOM 1573 N N . ASN A 1 234 ? -35.325 -27.656 -29.959 1.00 27.37 234 ASN A N 1
ATOM 1574 C CA . ASN A 1 234 ? -34.820 -28.699 -30.840 1.00 27.96 234 ASN A CA 1
ATOM 1575 C C . ASN A 1 234 ? -33.369 -28.523 -31.246 1.00 26.56 234 ASN A C 1
ATOM 1576 O O . ASN A 1 234 ? -32.665 -29.508 -31.441 1.00 26.28 234 ASN A O 1
ATOM 1581 N N . SER A 1 235 ? -32.925 -27.277 -31.384 1.00 26.05 235 SER A N 1
ATOM 1582 C CA . SER A 1 235 ? -31.537 -27.015 -31.752 1.00 26.00 235 SER A CA 1
ATOM 1583 C C . SER A 1 235 ? -30.652 -27.681 -30.708 1.00 26.11 235 SER A C 1
ATOM 1584 O O . SER A 1 235 ? -31.079 -27.903 -29.571 1.00 25.09 235 SER A O 1
ATOM 1587 N N . TYR A 1 236 ? -29.419 -27.993 -31.090 1.00 24.81 236 TYR A N 1
ATOM 1588 C CA . TYR A 1 236 ? -28.506 -28.678 -30.187 1.00 23.34 236 TYR A CA 1
ATOM 1589 C C . TYR A 1 236 ? -27.588 -27.821 -29.314 1.00 23.01 236 TYR A C 1
ATOM 1590 O O . TYR A 1 236 ? -26.715 -27.114 -29.811 1.00 23.34 236 TYR A O 1
ATOM 1599 N N . ALA A 1 237 ? -27.812 -27.905 -28.006 1.00 22.45 237 ALA A N 1
ATOM 1600 C CA . ALA A 1 237 ? -27.002 -27.234 -26.995 1.00 22.27 237 ALA A CA 1
ATOM 1601 C C . ALA A 1 237 ? -26.591 -25.777 -27.208 1.00 22.80 237 ALA A C 1
ATOM 1602 O O . ALA A 1 237 ? -25.566 -25.347 -26.677 1.00 22.68 237 ALA A O 1
ATOM 1604 N N . ASP A 1 238 ? -27.374 -25.001 -27.949 1.00 24.13 238 ASP A N 1
ATOM 1605 C CA . ASP A 1 238 ? -26.988 -23.613 -28.178 1.00 23.53 238 ASP A CA 1
ATOM 1606 C C . ASP A 1 238 ? -27.712 -22.590 -27.310 1.00 23.32 238 ASP A C 1
ATOM 1607 O O . ASP A 1 238 ? -27.611 -21.390 -27.545 1.00 24.84 238 ASP A O 1
ATOM 1612 N N . GLY A 1 239 ? -28.434 -23.074 -26.302 1.00 23.11 239 GLY A N 1
ATOM 1613 C CA . GLY A 1 239 ? -29.135 -22.188 -25.385 1.00 22.43 239 GLY A CA 1
ATOM 1614 C C . GLY A 1 239 ? -28.392 -22.157 -24.053 1.00 21.49 239 GLY A C 1
ATOM 1615 O O . GLY A 1 239 ? -27.241 -22.595 -23.993 1.00 20.85 239 GLY A O 1
ATOM 1616 N N . ILE A 1 240 ? -29.037 -21.644 -23.001 1.00 20.52 240 ILE A N 1
ATOM 1617 C CA . ILE A 1 240 ? -28.444 -21.562 -21.655 1.00 22.28 240 ILE A CA 1
ATOM 1618 C C . ILE A 1 240 ? -28.495 -22.960 -21.034 1.00 21.71 240 ILE A C 1
ATOM 1619 O O . ILE A 1 240 ? -29.411 -23.273 -20.276 1.00 22.35 240 ILE A O 1
ATOM 1624 N N . GLU A 1 241 ? -27.501 -23.788 -21.337 1.00 21.54 241 GLU A N 1
ATOM 1625 C CA . GLU A 1 241 ? -27.481 -25.166 -20.854 1.00 21.26 241 GLU A CA 1
ATOM 1626 C C . GLU A 1 241 ? -26.643 -25.478 -19.618 1.00 21.87 241 GL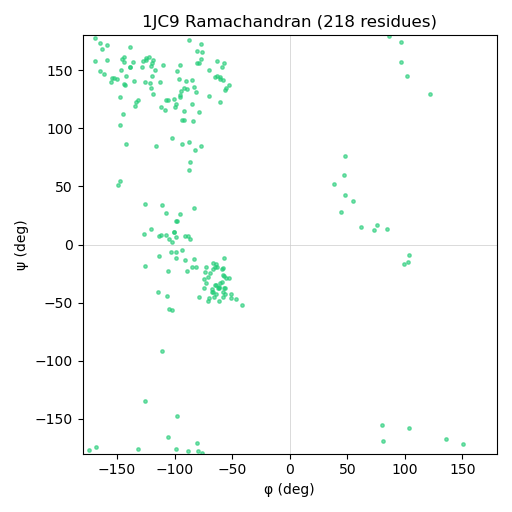U A C 1
ATOM 1627 O O . GLU A 1 241 ? -25.608 -24.858 -19.360 1.00 21.23 241 GLU A O 1
ATOM 1633 N N . TRP A 1 242 ? -27.110 -26.464 -18.863 1.00 21.22 242 TRP A N 1
ATOM 1634 C CA . TRP A 1 242 ? -26.395 -26.976 -17.702 1.00 22.38 242 TRP A CA 1
ATOM 1635 C C . TRP A 1 242 ? -26.700 -28.462 -17.825 1.00 23.38 242 TRP A C 1
ATOM 1636 O O . TRP A 1 242 ? -27.671 -28.978 -17.272 1.00 24.19 242 TRP A O 1
ATOM 1647 N N . ARG A 1 243 ? -25.862 -29.129 -18.605 1.00 24.14 243 ARG A N 1
ATOM 1648 C CA . ARG A 1 243 ? -26.006 -30.543 -18.912 1.00 26.21 243 ARG A CA 1
ATOM 1649 C C . ARG A 1 243 ? -26.416 -31.499 -17.799 1.00 25.44 243 ARG A C 1
ATOM 1650 O O . ARG A 1 243 ? -27.359 -32.274 -17.967 1.00 24.26 243 ARG A O 1
ATOM 1658 N N . ALA A 1 244 ? -25.711 -31.456 -16.675 1.00 23.65 244 ALA A N 1
ATOM 1659 C CA . ALA A 1 244 ? -25.996 -32.371 -15.577 1.00 24.64 244 ALA A CA 1
ATOM 1660 C C . ALA A 1 244 ? -27.411 -32.288 -15.020 1.00 25.12 244 ALA A C 1
ATOM 1661 O O . ALA A 1 244 ? -27.881 -33.230 -14.388 1.00 26.24 244 ALA A O 1
ATOM 1663 N N . TRP A 1 245 ? -28.099 -31.177 -15.247 1.00 24.91 245 TRP A N 1
ATOM 1664 C CA . TRP A 1 245 ? -29.453 -31.048 -14.732 1.00 25.63 245 TRP A CA 1
ATOM 1665 C C . TRP A 1 245 ? -30.537 -31.205 -15.797 1.00 27.42 245 TRP A C 1
ATOM 1666 O O . TRP A 1 245 ? -31.416 -32.056 -15.664 1.00 28.21 245 TRP A O 1
ATOM 1677 N N . LYS A 1 246 ? -30.472 -30.405 -16.858 1.00 27.84 246 LYS A N 1
ATOM 1678 C CA . LYS A 1 246 ? -31.499 -30.460 -17.898 1.00 28.42 246 LYS A CA 1
ATOM 1679 C C . LYS A 1 246 ? -31.076 -30.964 -19.281 1.00 28.12 246 LYS A C 1
ATOM 1680 O O . LYS A 1 246 ? -31.865 -30.903 -20.224 1.00 30.24 246 LYS A O 1
ATOM 1686 N N . GLY A 1 247 ? -29.848 -31.456 -19.414 1.00 26.36 247 GLY A N 1
ATOM 1687 C CA . GLY A 1 247 ? -29.395 -31.950 -20.706 1.00 25.78 247 GLY A CA 1
ATOM 1688 C C . GLY A 1 247 ? -28.936 -30.872 -21.681 1.00 27.25 247 GLY A C 1
ATOM 1689 O O . GLY A 1 247 ? -28.528 -29.780 -21.273 1.00 28.44 247 GLY A O 1
ATOM 1690 N N . TYR A 1 248 ? -29.004 -31.172 -22.975 1.00 25.75 248 TYR A N 1
ATOM 1691 C CA . TYR A 1 248 ? -28.586 -30.222 -24.005 1.00 24.96 248 TYR A CA 1
ATOM 1692 C C . TYR A 1 248 ? -29.725 -29.587 -24.803 1.00 25.36 248 TYR A C 1
ATOM 1693 O O . TYR A 1 248 ? -29.474 -28.887 -25.785 1.00 25.49 248 TYR A O 1
ATOM 1702 N N . HIS A 1 249 ? -30.969 -29.819 -24.392 1.00 24.74 249 HIS A N 1
ATOM 1703 C CA . HIS A 1 249 ? -32.110 -29.257 -25.112 1.00 25.14 249 HIS A CA 1
ATOM 1704 C C . HIS A 1 249 ? -33.048 -28.453 -24.220 1.00 25.81 249 HIS A C 1
ATOM 1705 O O . HIS A 1 249 ? -34.263 -28.444 -24.430 1.00 26.52 249 HIS A O 1
ATOM 1712 N N . TYR A 1 250 ? -32.482 -27.771 -23.229 1.00 24.41 250 TYR A N 1
ATOM 1713 C CA . TYR A 1 250 ? -33.280 -26.971 -22.311 1.00 23.10 250 TYR A CA 1
ATOM 1714 C C . TYR A 1 250 ? -32.508 -25.715 -21.906 1.00 23.08 250 TYR A C 1
ATOM 1715 O O . TYR A 1 250 ? -31.490 -25.787 -21.206 1.00 22.39 250 TYR A O 1
ATOM 1724 N N . SER A 1 251 ? -33.004 -24.568 -22.358 1.00 21.57 251 SER A N 1
ATOM 1725 C CA . SER A 1 251 ? -32.389 -23.280 -22.071 1.00 22.62 251 SER A CA 1
ATOM 1726 C C . SER A 1 251 ? -33.017 -22.700 -20.805 1.00 23.81 251 SER A C 1
ATOM 1727 O O . SER A 1 251 ? -34.168 -22.247 -20.826 1.00 23.67 251 SER A O 1
ATOM 1730 N N . LEU A 1 252 ? -32.259 -22.716 -19.706 1.00 22.63 252 LEU A N 1
ATOM 1731 C CA . LEU A 1 252 ? -32.754 -22.203 -18.428 1.00 22.08 252 LEU A CA 1
ATOM 1732 C C . LEU A 1 252 ? -33.224 -20.753 -18.557 1.00 21.56 252 LEU A C 1
ATOM 1733 O O . LEU A 1 252 ? -32.548 -19.912 -19.152 1.00 22.16 252 LEU A O 1
ATOM 1738 N N . PRO A 1 253 ? -34.408 -20.445 -18.013 1.00 21.86 253 PRO A N 1
ATOM 1739 C CA . PRO A 1 253 ? -34.954 -19.087 -18.085 1.00 22.17 253 PRO A CA 1
ATOM 1740 C C . PRO A 1 253 ? -34.285 -18.061 -17.172 1.00 21.93 253 PRO A C 1
ATOM 1741 O O . PRO A 1 253 ? -34.347 -16.860 -17.441 1.00 23.17 253 PRO A O 1
ATOM 1745 N N . GLN A 1 254 ? -33.660 -18.522 -16.094 1.00 23.28 254 GLN A N 1
ATOM 1746 C CA . GLN A 1 254 ? -32.984 -17.609 -15.170 1.00 25.35 254 GLN A CA 1
ATOM 1747 C C . GLN A 1 254 ? -31.753 -18.227 -14.532 1.00 23.40 254 GLN A C 1
ATOM 1748 O O . GLN A 1 254 ? -31.829 -19.305 -13.949 1.00 23.91 254 GLN A O 1
ATOM 1754 N N . VAL A 1 255 ? -30.620 -17.541 -14.641 1.00 20.91 255 VAL A N 1
ATOM 1755 C CA . VAL A 1 255 ? -29.379 -18.022 -14.044 1.00 21.87 255 VAL A CA 1
ATOM 1756 C C . VAL A 1 255 ? -28.570 -16.831 -13.535 1.00 21.41 255 VAL A C 1
ATOM 1757 O O . VAL A 1 255 ? -28.766 -15.701 -13.983 1.00 22.08 255 VAL A O 1
ATOM 1761 N N . GLU A 1 256 ? -27.679 -17.091 -12.584 1.00 21.42 256 GLU A N 1
ATOM 1762 C CA . GLU A 1 256 ? -26.814 -16.057 -12.027 1.00 20.85 256 GLU A CA 1
ATOM 1763 C C . GLU A 1 256 ? -25.503 -16.682 -11.592 1.00 20.69 256 GLU A C 1
ATOM 1764 O O . GLU A 1 256 ? -25.478 -17.806 -11.093 1.00 20.88 256 GLU A O 1
ATOM 1770 N N . MET A 1 257 ? -24.418 -15.944 -11.795 1.00 20.41 257 MET A N 1
ATOM 1771 C CA . MET A 1 257 ? -23.089 -16.370 -11.384 1.00 20.68 257 MET A CA 1
ATOM 1772 C C . MET A 1 257 ? -22.674 -15.290 -10.389 1.00 19.16 257 MET A C 1
ATOM 1773 O O . MET A 1 257 ? -22.786 -14.099 -10.679 1.00 18.12 257 MET A O 1
ATOM 1778 N N . LYS A 1 258 ? -22.223 -15.700 -9.208 1.00 18.90 258 LYS A N 1
ATOM 1779 C CA . LYS A 1 258 ? -21.842 -14.744 -8.175 1.00 18.75 258 LYS A CA 1
ATOM 1780 C C . LYS A 1 258 ? -20.681 -15.263 -7.338 1.00 19.02 258 LYS A C 1
ATOM 1781 O O . LYS A 1 258 ? -20.536 -16.475 -7.144 1.00 17.33 258 LYS A O 1
ATOM 1787 N N . ILE A 1 259 ? -19.862 -14.342 -6.830 1.00 18.90 259 ILE A N 1
ATOM 1788 C CA . ILE A 1 259 ? -18.708 -14.724 -6.028 1.00 19.08 259 ILE A CA 1
ATOM 1789 C C . ILE A 1 259 ? -18.723 -14.157 -4.609 1.00 17.79 259 ILE A C 1
ATOM 1790 O O . ILE A 1 259 ? -19.344 -13.129 -4.342 1.00 18.02 259 ILE A O 1
ATOM 1795 N N . ARG A 1 260 ? -18.052 -14.856 -3.698 1.00 18.21 260 ARG A N 1
ATOM 1796 C CA . ARG A 1 260 ? -17.959 -14.454 -2.292 1.00 20.00 260 ARG A CA 1
ATOM 1797 C C . ARG A 1 260 ? -16.650 -15.017 -1.754 1.00 21.52 260 ARG A C 1
ATOM 1798 O O . ARG A 1 260 ? -16.252 -16.120 -2.121 1.00 20.28 260 ARG A O 1
ATOM 1806 N N . PRO A 1 261 ? -15.961 -14.270 -0.878 1.00 22.62 261 PRO A N 1
ATOM 1807 C CA . PRO A 1 261 ? -14.694 -14.772 -0.338 1.00 24.32 261 PRO A CA 1
ATOM 1808 C C . PRO A 1 261 ? -14.853 -16.116 0.368 1.00 25.51 261 PRO A C 1
ATOM 1809 O O . PRO A 1 261 ? -15.852 -16.357 1.044 1.00 25.28 261 PRO A O 1
ATOM 1813 N N . VAL A 1 262 ? -13.866 -16.989 0.199 1.00 28.01 262 VAL A N 1
ATOM 1814 C CA . VAL A 1 262 ? -13.888 -18.297 0.837 1.00 32.77 262 VAL A CA 1
ATOM 1815 C C . VAL A 1 262 ? -13.908 -18.135 2.360 1.00 36.38 262 VAL A C 1
ATOM 1816 O O . VAL A 1 262 ? -14.561 -18.900 3.064 1.00 37.63 262 VAL A O 1
ATOM 1820 N N . GLU A 1 263 ? -13.198 -17.127 2.855 1.00 41.31 263 GLU A N 1
ATOM 1821 C CA . GLU A 1 263 ? -13.111 -16.858 4.290 1.00 46.65 263 GLU A CA 1
ATOM 1822 C C . GLU A 1 263 ? -14.295 -16.049 4.822 1.00 48.35 263 GLU A C 1
ATOM 1823 O O . GLU A 1 263 ? -14.137 -15.273 5.765 1.00 50.31 263 GLU A O 1
ATOM 1829 N N . PHE A 1 264 ? -15.476 -16.221 4.233 1.00 48.85 264 PHE A N 1
ATOM 1830 C CA . PHE A 1 264 ? -16.649 -15.471 4.678 1.00 48.74 264 PHE A CA 1
ATOM 1831 C C . PHE A 1 264 ? -17.329 -16.131 5.874 1.00 50.00 264 PHE A C 1
ATOM 1832 O O . PHE A 1 264 ? -17.401 -15.485 6.941 1.00 50.47 264 PHE A O 1
#

InterPro domains:
  IPR002181 Fibrinogen, alpha/beta/gamma chain, C-terminal globular domain [PF00147] (70-284)
  IPR002181 Fibrinogen, alpha/beta/gamma chain, C-terminal globular domain [PS51406] (63-286)
  IPR002181 Fibrinogen, alpha/beta/gamma chain, C-terminal globular domain [SM00186] (67-285)
  IPR002181 Fibrinogen, alpha/beta/gamma chain, C-terminal globular domain [cd00087] (67-285)
  IPR014716 Fibrinogen, alpha/beta/gamma chain, C-terminal globular, subdomain 1 [G3DSA:3.90.215.10] (71-284)
  IPR020837 Fibrinogen, conserved site [PS00514] (237-249)
  IPR036056 Fibrinogen-like, C-terminal [SSF56496] (69-287)
  IPR050373 Fibrinogen C-terminal domain-containing protein [PTHR19143] (51-285)

CATH classification: 3.90.215.10 (+1 more: 4.10.530.10)

Secondary structure (DSSP, 8-state):
---SHHHHHHTT--S-EEEEE--TTHHHH--EEEEEE-SGGGS-EEEEEEE--SS--TTTT---HHHHHH-EE-TTSSEE--HHHHHHHHHHS-EEEEEEEE-TTS-EEEEEEEEEEE--GGGTT-EE---EEESS-S-SGGGTT---BBTTB--SSSSS-HHHHH-S-B--SSS-SB-TTSB---EE-SSSS-BS-BHHHHTTSEE-SEEEEEEEETT-

Foldseek 3Di:
DAQALLSVVVVPDQDWAWDWHCHPVCVPVNIDIFTWDNPPPRTSWTFFFKFAPDPDALLNQQDDPVCQQCKDDDNVHGIGNHLQVQQRSCPSAWKKKKKWFAAPVRDIWMKIWGRWHFHDVVQQRATATHDMDIDQFPFCVVLHGAHWAHPVGAREDAPDRQCVQQRHTGRAYVGGQADQSFGDPRFFADRFQNAGHNPSHPHGGTHTNIMIMIMHHPVD

B-factor: mean 27.94, std 10.51, range [13.55, 65.77]

Organism: Tachypleus tridentatus (NCBI:txid6853)

Nearest PDB structures (foldseek):
  1jc9-assembly1_A  TM=1.005E+00  e=1.945E-52  Tachypleus tridentatus
  4m7f-assembly1_A  TM=9.594E-01  e=9.889E-32  Homo sapiens
  6y41-assembly14_N  TM=9.640E-01  e=1.037E-29  Homo sapiens
  6y43-assembly1_A  TM=9.532E-01  e=1.163E-28  Homo sapiens
  2j3f-assembly1_A  TM=9.688E-01  e=7.524E-27  Homo sapiens

Sequence (220 aa):
DPTDCADILLNGYRSSGGYRIWPKSWMTVGTLNVYCDMETDGGGWTVIQRRGNYGNPSDYFYKPWKNYKLGFGNIEKDFWLGNDRIFALTNQRNYMIRFDLKDKENDTRYAIYQDFWIENEDYLYCLHIGNYSGDAGNSFGRHNGHNFSTIDKDHDTHETHCAQTYKGGWWYDRCHESNLNGLYLNGEHNSYADGIEWRAWKGYHYSLPQVEMKIRPVEF

Radius of gyration: 16.18 Å; Cα contacts (8 Å, |Δi|>4): 578; chains: 1; bounding box: 39×35×43 Å

GO terms:
  GO:0030246 carbohydrate binding (F, IDA)
  GO:0098609 cell-cell adhesion (P, IDA)

Solvent-accessible surface area: 9466 Å² total; per-residue (Å²): 139,17,17,0,0,4,34,9,7,129,82,47,125,159,76,36,16,46,37,133,0,87,0,131,44,116,150,120,45,24,43,9,100,0,45,0,14,14,138,35,98,52,0,0,1,1,0,2,0,15,5,6,115,86,74,64,83,54,76,45,2,79,49,46,13,140,49,0,54,97,18,26,39,80,37,117,98,8,2,1,4,0,3,37,86,2,62,3,0,5,70,23,72,58,0,34,0,33,0,31,2,65,4,100,137,106,65,73,71,75,0,21,1,72,61,0,92,1,43,51,55,126,138,52,0,20,0,50,18,30,118,68,60,32,81,2,20,73,2,0,22,98,0,69,48,30,45,0,0,0,33,80,83,64,42,20,65,58,141,70,40,0,0,88,66,30,56,2,0,0,2,0,16,132,14,7,29,0,0,0,0,1,27,31,56,56,0,133,22,148,49,126,1,20,0,0,0,0,107,59,45,65,28,39,84,18,0,0,15,78,2,40,0,3,0,25,9,46,124,98